Protein AF-I4BSF8-F1 (afdb_monomer_lite)

Secondary structure (DSSP, 8-state):
-----------------PPPPPPP-----PPPPPPPPPHHHHHHHHHHHHHHHHHHHHHHHHHHS-----------PPPPPPPPPHHHHHHHHHHHHHHHHHHHHHHHHHHHHHHHHHHHHTT-SHHHHHHHHHHHHHHHHHHHHHHHHS-TTS-HHHHHHHHHHHHHHHHHHHHHHTT-HHHHHHHHHHHHHHHHHHHHHHT--

Radius of gyration: 39.29 Å; chains: 1; bounding box: 98×59×90 Å

Structure (mmCIF, N/CA/C/O backbone):
data_AF-I4BSF8-F1
#
_entry.id   AF-I4BSF8-F1
#
loop_
_atom_site.group_PDB
_atom_site.id
_atom_site.type_symbol
_atom_site.label_atom_id
_atom_site.label_alt_id
_atom_site.label_comp_id
_atom_site.label_asym_id
_atom_site.label_entity_id
_atom_site.label_seq_id
_atom_site.pdbx_PDB_ins_code
_atom_site.Cartn_x
_atom_site.Cartn_y
_atom_site.Cartn_z
_atom_site.occupancy
_atom_site.B_iso_or_equiv
_atom_site.auth_seq_id
_atom_site.auth_comp_id
_atom_site.auth_asym_id
_atom_site.auth_atom_id
_atom_site.pdbx_PDB_model_num
ATOM 1 N N . MET A 1 1 ? 45.552 22.509 -42.625 1.00 38.44 1 MET A N 1
ATOM 2 C CA . MET A 1 1 ? 46.321 23.075 -41.498 1.00 38.44 1 MET A CA 1
ATOM 3 C C . MET A 1 1 ? 46.600 21.924 -40.535 1.00 38.44 1 MET A C 1
ATOM 5 O O . MET A 1 1 ? 45.636 21.403 -40.000 1.00 38.44 1 MET A O 1
ATOM 9 N N . THR A 1 2 ? 47.748 21.230 -40.607 1.00 33.31 2 THR A N 1
ATOM 10 C CA . THR A 1 2 ? 49.006 21.490 -39.844 1.00 33.31 2 THR A CA 1
ATOM 11 C C . THR A 1 2 ? 48.718 21.725 -38.347 1.00 33.31 2 THR A C 1
ATOM 13 O O . THR A 1 2 ? 47.947 22.621 -38.041 1.00 33.31 2 THR A O 1
ATOM 16 N N . THR A 1 3 ? 49.239 20.976 -37.359 1.00 36.16 3 THR A N 1
ATOM 17 C CA . THR A 1 3 ? 50.590 20.384 -37.212 1.00 36.16 3 THR A CA 1
ATOM 18 C C . THR A 1 3 ? 50.608 19.290 -36.116 1.00 36.16 3 THR A C 1
ATOM 20 O O . THR A 1 3 ? 49.803 19.334 -35.191 1.00 36.16 3 THR A O 1
ATOM 23 N N . TYR A 1 4 ? 51.547 18.341 -36.224 1.00 27.17 4 TYR A N 1
ATOM 24 C CA . TYR A 1 4 ? 51.872 17.254 -35.281 1.00 27.17 4 TYR A CA 1
ATOM 25 C C . TYR A 1 4 ? 53.119 17.563 -34.411 1.00 27.17 4 TYR A C 1
ATOM 27 O O . TYR A 1 4 ? 53.939 18.387 -34.806 1.00 27.17 4 TYR A O 1
ATOM 35 N N . ALA A 1 5 ? 53.283 16.747 -33.348 1.00 36.91 5 ALA A N 1
ATOM 36 C CA . ALA A 1 5 ? 54.490 16.377 -32.565 1.00 36.91 5 ALA A CA 1
ATOM 37 C C . ALA A 1 5 ? 54.995 17.369 -31.488 1.00 36.91 5 ALA A C 1
ATOM 39 O O . ALA A 1 5 ? 55.024 18.574 -31.698 1.00 36.91 5 ALA A O 1
ATOM 40 N N . THR A 1 6 ? 55.406 16.934 -30.282 1.00 35.31 6 THR A N 1
ATOM 41 C CA . THR A 1 6 ? 56.717 16.291 -29.978 1.00 35.31 6 THR A CA 1
ATOM 42 C C . THR A 1 6 ? 56.667 15.689 -28.543 1.00 35.31 6 THR A C 1
ATOM 44 O O . THR A 1 6 ? 56.303 16.396 -27.612 1.00 35.31 6 THR A O 1
ATOM 47 N N . THR A 1 7 ? 56.717 14.360 -28.362 1.00 33.00 7 THR A N 1
ATOM 48 C CA . THR A 1 7 ? 57.862 13.489 -27.962 1.00 33.00 7 THR A CA 1
ATOM 49 C C . THR A 1 7 ? 58.165 13.398 -26.457 1.00 33.00 7 THR A C 1
ATOM 51 O O . THR A 1 7 ? 58.591 14.360 -25.831 1.00 33.00 7 THR A O 1
ATOM 54 N N . THR A 1 8 ? 58.093 12.178 -25.916 1.00 34.12 8 THR A N 1
ATOM 55 C CA . THR A 1 8 ? 58.946 11.711 -24.811 1.00 34.12 8 THR A CA 1
ATOM 56 C C . THR A 1 8 ? 59.618 10.412 -25.250 1.00 34.12 8 THR A C 1
ATOM 58 O O . THR A 1 8 ? 58.966 9.497 -25.747 1.00 34.12 8 THR A O 1
ATOM 61 N N . ALA A 1 9 ? 60.940 10.356 -25.113 1.00 34.34 9 ALA A N 1
ATOM 62 C CA . ALA A 1 9 ? 61.747 9.167 -25.330 1.00 34.34 9 ALA A CA 1
ATOM 63 C C . ALA A 1 9 ? 62.630 8.969 -24.099 1.00 34.34 9 ALA A C 1
ATOM 65 O O . ALA A 1 9 ? 63.345 9.891 -23.715 1.00 34.34 9 ALA A O 1
ATOM 66 N N . GLN A 1 10 ? 62.622 7.766 -23.522 1.00 33.47 10 GLN A N 1
ATOM 67 C CA . GLN A 1 10 ? 63.764 7.269 -22.760 1.00 33.47 10 GLN A CA 1
ATOM 68 C C . GLN A 1 10 ? 63.823 5.736 -22.844 1.00 33.47 10 GLN A C 1
ATOM 70 O O . GLN A 1 10 ? 62.844 5.044 -22.572 1.00 33.47 10 GLN A O 1
ATOM 75 N N . GLN A 1 11 ? 64.967 5.229 -23.308 1.00 33.84 11 GLN A N 1
ATOM 76 C CA . GLN A 1 11 ? 65.268 3.823 -23.598 1.00 33.84 11 GLN A CA 1
ATOM 77 C C . GLN A 1 11 ? 65.953 3.102 -22.414 1.00 33.84 11 GLN A C 1
ATOM 79 O O . GLN A 1 11 ? 66.929 3.625 -21.885 1.00 33.84 11 GLN A O 1
ATOM 84 N N . GLY A 1 12 ? 65.506 1.861 -22.142 1.00 35.91 12 GLY A N 1
ATOM 85 C CA . GLY A 1 12 ? 66.278 0.637 -21.789 1.00 35.91 12 GLY A CA 1
ATOM 86 C C . GLY A 1 12 ? 66.849 0.455 -20.364 1.00 35.91 12 GLY A C 1
ATOM 87 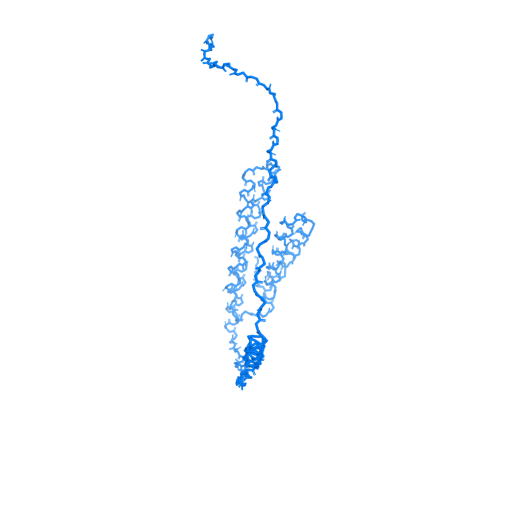O O . GLY A 1 12 ? 66.953 1.439 -19.638 1.00 35.91 12 GLY A O 1
ATOM 88 N N . PRO A 1 13 ? 67.299 -0.770 -19.963 1.00 45.41 13 PRO A N 1
ATOM 89 C CA . PRO A 1 13 ? 67.474 -2.006 -20.757 1.00 45.41 13 PRO A CA 1
ATOM 90 C C . PRO A 1 13 ? 66.904 -3.292 -20.028 1.00 45.41 13 PRO A C 1
ATOM 92 O O . PRO A 1 13 ? 65.895 -3.133 -19.346 1.00 45.41 13 PRO A O 1
ATOM 95 N N . PRO A 1 14 ? 67.368 -4.566 -20.199 1.00 47.00 14 PRO A N 1
ATOM 96 C CA . PRO A 1 14 ? 66.497 -5.724 -20.480 1.00 47.00 14 PRO A CA 1
ATOM 97 C C . PRO A 1 14 ? 66.418 -6.823 -19.379 1.00 47.00 14 PRO A C 1
ATOM 99 O O . PRO A 1 14 ? 67.060 -6.759 -18.336 1.00 47.00 14 PRO A O 1
ATOM 102 N N . LEU A 1 15 ? 65.605 -7.851 -19.669 1.00 45.50 15 LEU A N 1
ATOM 103 C CA . LEU A 1 15 ? 65.267 -9.075 -18.912 1.00 45.50 15 LEU A CA 1
ATOM 104 C C . LEU A 1 15 ? 66.438 -10.033 -18.560 1.00 45.50 15 LEU A C 1
ATOM 106 O O . LEU A 1 15 ? 67.293 -10.280 -19.406 1.00 45.50 15 LEU A O 1
ATOM 110 N N . GLY A 1 16 ? 66.327 -10.739 -17.415 1.00 37.94 16 GLY A N 1
ATOM 111 C CA . GLY A 1 16 ? 66.673 -12.177 -17.306 1.00 37.94 16 GLY A CA 1
ATOM 112 C C . GLY A 1 16 ? 67.549 -12.653 -16.124 1.00 37.94 16 GLY A C 1
ATOM 113 O O . GLY A 1 16 ? 68.752 -12.425 -16.125 1.00 37.94 16 GLY A O 1
ATOM 114 N N . GLY A 1 17 ? 66.973 -13.435 -15.189 1.00 40.53 17 GLY A N 1
ATOM 115 C CA . GLY A 1 17 ? 67.704 -14.341 -14.273 1.00 40.53 17 GLY A CA 1
ATOM 116 C C . GLY A 1 17 ? 66.955 -14.704 -12.965 1.00 40.53 17 GLY A C 1
ATOM 117 O O . GLY A 1 17 ? 66.464 -13.792 -12.303 1.00 40.53 17 GLY A O 1
ATOM 118 N N . PRO A 1 18 ? 66.833 -15.993 -12.565 1.00 52.03 18 PRO A N 1
ATOM 119 C CA . PRO A 1 18 ? 66.182 -16.398 -11.308 1.00 52.03 18 PRO A CA 1
ATOM 120 C C . PRO A 1 18 ? 67.085 -16.195 -10.066 1.00 52.03 18 PRO A C 1
ATOM 122 O O . PRO A 1 18 ? 68.311 -16.221 -10.192 1.00 52.03 18 PRO A O 1
ATOM 125 N N . PRO A 1 19 ? 66.508 -16.015 -8.858 1.00 55.12 19 PRO A N 1
ATOM 126 C CA . PRO A 1 19 ? 67.262 -15.686 -7.645 1.00 55.12 19 PRO A CA 1
ATOM 127 C C . PRO A 1 19 ? 68.027 -16.886 -7.053 1.00 55.12 19 PRO A C 1
ATOM 129 O O . PRO A 1 19 ? 67.542 -18.017 -7.051 1.00 55.12 19 PRO A O 1
ATOM 132 N N . ALA A 1 20 ? 69.217 -16.623 -6.505 1.00 52.59 20 ALA A N 1
ATOM 133 C CA . ALA A 1 20 ? 70.063 -17.605 -5.822 1.00 52.59 20 ALA A CA 1
ATOM 134 C C . ALA A 1 20 ? 69.526 -17.985 -4.416 1.00 52.59 20 ALA A C 1
ATOM 136 O O . ALA A 1 20 ? 68.997 -17.117 -3.718 1.00 52.59 20 ALA A O 1
ATOM 137 N N . PRO A 1 21 ? 69.686 -19.245 -3.954 1.00 55.25 21 PRO A N 1
ATOM 138 C CA . PRO A 1 21 ? 69.307 -19.667 -2.602 1.00 55.25 21 PRO A CA 1
ATOM 139 C C . PRO A 1 21 ? 70.379 -19.333 -1.537 1.00 55.25 21 PRO A C 1
ATOM 141 O O . PRO A 1 21 ? 71.570 -19.298 -1.854 1.00 55.25 21 PRO A O 1
ATOM 144 N N . PRO A 1 22 ? 69.994 -19.137 -0.257 1.00 52.03 22 PRO A N 1
ATOM 145 C CA . PRO A 1 22 ? 70.930 -18.839 0.831 1.00 52.03 22 PRO A CA 1
ATOM 146 C C . PRO A 1 22 ? 71.683 -20.087 1.357 1.00 52.03 22 PRO A C 1
ATOM 148 O O . PRO A 1 22 ? 71.143 -21.198 1.321 1.00 52.03 22 PRO A O 1
ATOM 151 N N . PRO A 1 23 ? 72.910 -19.929 1.898 1.00 47.78 23 PRO A N 1
ATOM 152 C CA . PRO A 1 23 ? 73.730 -21.039 2.388 1.00 47.78 23 PRO A CA 1
ATOM 153 C C . PRO A 1 23 ? 73.288 -21.570 3.766 1.00 47.78 23 PRO A C 1
ATOM 155 O O . PRO A 1 23 ? 73.000 -20.809 4.689 1.00 47.78 23 PRO A O 1
ATOM 158 N N . ARG A 1 24 ? 73.304 -22.904 3.927 1.00 49.88 24 ARG A N 1
ATOM 159 C CA . ARG A 1 24 ? 73.199 -23.607 5.220 1.00 49.88 24 ARG A CA 1
ATOM 160 C C . ARG A 1 24 ? 74.571 -23.661 5.894 1.00 49.88 24 ARG A C 1
ATOM 162 O O . ARG A 1 24 ? 75.497 -24.223 5.316 1.00 49.88 24 ARG A O 1
ATOM 169 N N . ILE A 1 25 ? 74.676 -23.192 7.137 1.00 43.88 25 ILE A N 1
ATOM 170 C CA . ILE A 1 25 ? 75.818 -23.497 8.010 1.00 43.88 25 ILE A CA 1
ATOM 171 C C . ILE A 1 25 ? 75.310 -24.291 9.213 1.00 43.88 25 ILE A C 1
ATOM 173 O O . ILE A 1 25 ? 74.585 -23.781 10.063 1.00 43.88 25 ILE A O 1
ATOM 177 N N . ALA A 1 26 ? 75.691 -25.567 9.239 1.00 47.69 26 ALA A N 1
ATOM 178 C CA . ALA A 1 26 ? 75.623 -26.447 10.392 1.00 47.69 26 ALA A CA 1
ATOM 179 C C . ALA A 1 26 ? 76.937 -26.321 11.177 1.00 47.69 26 ALA A C 1
ATOM 181 O O . ALA A 1 26 ? 78.015 -26.459 10.602 1.00 47.69 26 ALA A O 1
ATOM 182 N N . GLY A 1 27 ? 76.851 -26.079 12.483 1.00 40.72 27 GLY A N 1
ATOM 183 C CA . GLY A 1 27 ? 78.008 -26.055 13.376 1.00 40.72 27 GLY A CA 1
ATOM 184 C C . GLY A 1 27 ? 77.569 -25.984 14.834 1.00 40.72 27 GLY A C 1
ATOM 185 O O . GLY A 1 27 ? 77.266 -24.908 15.335 1.00 40.72 27 GLY A O 1
ATOM 186 N N . GLY A 1 28 ? 77.509 -27.132 15.509 1.00 42.47 28 GLY A N 1
ATOM 187 C CA . GLY A 1 28 ? 77.330 -27.224 16.960 1.00 42.47 28 GLY A CA 1
ATOM 188 C C . GLY A 1 28 ? 78.636 -27.642 17.654 1.00 42.47 28 GLY A C 1
ATOM 189 O O . GLY A 1 28 ? 79.362 -28.461 17.090 1.00 42.47 28 GLY A O 1
ATOM 190 N N . PRO A 1 29 ? 78.934 -27.140 18.868 1.00 46.03 29 PRO A N 1
ATOM 191 C CA . PRO A 1 29 ? 79.942 -27.712 19.763 1.00 46.03 29 PRO A CA 1
ATOM 192 C C . PRO A 1 29 ? 79.330 -28.376 21.028 1.00 46.03 29 PRO A C 1
ATOM 194 O O . PRO A 1 29 ? 78.148 -28.187 21.322 1.00 46.03 29 PRO A O 1
ATOM 197 N N . PRO A 1 30 ? 80.108 -29.206 21.759 1.00 50.00 30 PRO A N 1
ATOM 198 C CA . PRO A 1 30 ? 79.604 -30.354 22.520 1.00 50.00 30 PRO A CA 1
ATOM 199 C C . PRO A 1 30 ? 79.138 -30.077 23.962 1.00 50.00 30 PRO A C 1
ATOM 201 O O . PRO A 1 30 ? 79.453 -29.077 24.601 1.00 50.00 30 PRO A O 1
ATOM 204 N N . THR A 1 31 ? 78.397 -31.061 24.474 1.00 48.78 31 THR A N 1
ATOM 205 C CA . THR A 1 31 ? 77.683 -31.143 25.755 1.00 48.78 31 THR A CA 1
ATOM 206 C C . THR A 1 31 ? 78.552 -30.986 27.010 1.00 48.78 31 THR A C 1
ATOM 208 O O . THR A 1 31 ? 79.432 -31.808 27.274 1.00 48.78 31 THR A O 1
ATOM 211 N N . ARG A 1 32 ? 78.196 -30.027 27.877 1.00 43.72 32 ARG A N 1
ATOM 212 C CA . ARG A 1 32 ? 78.591 -29.993 29.297 1.00 43.72 32 ARG A CA 1
ATOM 213 C C . ARG A 1 32 ? 77.548 -30.769 30.115 1.00 43.72 32 ARG A C 1
ATOM 215 O O . ARG A 1 32 ? 76.385 -30.382 30.149 1.00 43.72 32 ARG A O 1
ATOM 222 N N . ARG A 1 33 ? 77.948 -31.869 30.766 1.00 45.31 33 ARG A N 1
ATOM 223 C CA . ARG A 1 33 ? 77.102 -32.603 31.728 1.00 45.31 33 ARG A CA 1
ATOM 224 C C . ARG A 1 33 ? 76.771 -31.697 32.920 1.00 45.31 33 ARG A C 1
ATOM 226 O O . ARG A 1 33 ? 77.681 -31.239 33.606 1.00 45.31 33 ARG A O 1
ATOM 233 N N . THR A 1 34 ? 75.487 -31.466 33.178 1.00 49.84 34 THR A N 1
ATOM 234 C CA . THR A 1 34 ? 74.996 -30.812 34.398 1.00 49.84 34 THR A CA 1
ATOM 235 C C . THR A 1 34 ? 74.953 -31.809 35.572 1.00 49.84 34 THR A C 1
ATOM 237 O O . THR A 1 34 ? 74.709 -33.000 35.355 1.00 49.84 34 THR A O 1
ATOM 240 N N . PRO A 1 35 ? 75.211 -31.373 36.822 1.00 53.88 35 PRO A N 1
ATOM 241 C CA . PRO A 1 35 ? 75.133 -32.238 38.002 1.00 53.88 35 PRO A CA 1
ATOM 242 C C . PRO A 1 35 ? 73.705 -32.748 38.246 1.00 53.88 35 PRO A C 1
ATOM 244 O O . PRO A 1 35 ? 72.736 -32.011 38.067 1.00 53.88 35 PRO A O 1
ATOM 247 N N . ARG A 1 36 ? 73.572 -34.003 38.694 1.00 56.19 36 ARG A N 1
ATOM 248 C CA . ARG A 1 36 ? 72.279 -34.625 39.034 1.00 56.19 36 ARG A CA 1
ATOM 249 C C . ARG A 1 36 ? 71.586 -33.868 40.186 1.00 56.19 36 ARG A C 1
ATOM 251 O O . ARG A 1 36 ? 72.226 -33.665 41.220 1.00 56.19 36 ARG A O 1
ATOM 258 N N . PRO A 1 37 ? 70.290 -33.519 40.073 1.00 52.06 37 PRO A N 1
ATOM 259 C CA . PRO A 1 37 ? 69.528 -32.958 41.187 1.00 52.06 37 PRO A CA 1
ATOM 260 C C . PRO A 1 37 ? 69.348 -33.999 42.301 1.00 52.06 37 PRO A C 1
ATOM 262 O O . PRO A 1 37 ? 69.065 -35.166 42.030 1.00 52.06 37 PRO A O 1
ATOM 265 N N . ARG A 1 38 ? 69.507 -33.584 43.564 1.00 59.38 38 ARG A N 1
ATOM 266 C CA . ARG A 1 38 ? 69.248 -34.433 44.740 1.00 59.38 38 ARG A CA 1
ATOM 267 C C . ARG A 1 38 ? 67.733 -34.650 44.936 1.00 59.38 38 ARG A C 1
ATOM 269 O O . ARG A 1 38 ? 66.958 -33.726 44.688 1.00 59.38 38 ARG A O 1
ATOM 276 N N . PRO A 1 39 ? 67.306 -35.820 45.451 1.00 55.41 39 PRO A N 1
ATOM 277 C CA . PRO A 1 39 ? 65.897 -36.236 45.521 1.00 55.41 39 PRO A CA 1
ATOM 278 C C . PRO A 1 39 ? 64.981 -35.311 46.344 1.00 55.41 39 PRO A C 1
ATOM 280 O O . PRO A 1 39 ? 63.780 -35.270 46.097 1.00 55.41 39 PRO A O 1
ATOM 283 N N . ALA A 1 40 ? 65.529 -34.509 47.262 1.00 54.38 40 ALA A N 1
ATOM 284 C CA . ALA A 1 40 ? 64.754 -33.560 48.065 1.00 54.38 40 ALA A CA 1
ATOM 285 C C . ALA A 1 40 ? 64.089 -32.439 47.235 1.00 54.38 40 ALA A C 1
ATOM 287 O O . ALA A 1 40 ? 62.994 -31.996 47.572 1.00 54.38 40 ALA A O 1
ATOM 288 N N . GLY A 1 41 ? 64.705 -32.010 46.125 1.00 51.94 41 GLY A N 1
ATOM 289 C CA . GLY A 1 41 ? 64.140 -30.958 45.266 1.00 51.94 41 GLY A CA 1
ATOM 290 C C . GLY A 1 41 ? 62.928 -31.419 44.450 1.00 51.94 41 GLY A C 1
ATOM 291 O O . GLY A 1 41 ? 62.051 -30.621 44.137 1.00 51.94 41 GLY A O 1
ATOM 292 N N . ILE A 1 42 ? 62.849 -32.718 44.148 1.00 57.06 42 ILE A N 1
ATOM 293 C CA . ILE A 1 42 ? 61.752 -33.306 43.367 1.00 57.06 42 ILE A CA 1
ATOM 294 C C . ILE A 1 42 ? 60.489 -33.426 44.230 1.00 57.06 42 ILE A C 1
ATOM 296 O O . ILE A 1 42 ? 59.390 -33.141 43.761 1.00 57.06 42 ILE A O 1
ATOM 300 N N . ILE A 1 43 ? 60.645 -33.777 45.511 1.00 56.38 43 ILE A N 1
ATOM 301 C CA . ILE A 1 43 ? 59.519 -33.933 46.444 1.00 56.38 43 ILE A CA 1
ATOM 302 C C . ILE A 1 43 ? 58.868 -32.575 46.748 1.00 56.38 43 ILE A C 1
ATOM 304 O O . ILE A 1 43 ? 57.645 -32.471 46.723 1.00 56.38 43 ILE A O 1
ATOM 308 N N . ALA A 1 44 ? 59.666 -31.523 46.956 1.00 56.62 44 ALA A N 1
ATOM 309 C CA . ALA A 1 44 ? 59.151 -30.174 47.204 1.00 56.62 44 ALA A CA 1
ATOM 310 C C . ALA A 1 44 ? 58.416 -29.574 45.988 1.00 56.62 44 ALA A C 1
ATOM 312 O O . ALA A 1 44 ? 57.414 -28.881 46.143 1.00 56.62 44 ALA A O 1
ATOM 313 N N . ALA A 1 45 ? 58.882 -29.863 44.769 1.00 56.22 45 ALA A N 1
ATOM 314 C CA . ALA A 1 45 ? 58.202 -29.429 43.550 1.00 56.22 45 ALA A CA 1
ATOM 315 C C . ALA A 1 45 ? 56.871 -30.173 43.336 1.00 56.22 45 ALA A C 1
ATOM 317 O O . ALA A 1 45 ? 55.884 -29.563 42.929 1.00 56.22 45 ALA A O 1
ATOM 318 N N . ALA A 1 46 ? 56.818 -31.472 43.652 1.00 56.47 46 ALA A N 1
ATOM 319 C CA . ALA A 1 46 ? 55.607 -32.277 43.516 1.00 56.47 46 ALA A CA 1
ATOM 320 C C . ALA A 1 46 ? 54.499 -31.837 44.488 1.00 56.47 46 ALA A C 1
ATOM 322 O O . ALA A 1 46 ? 53.343 -31.715 44.085 1.00 56.47 46 ALA A O 1
ATOM 323 N N . THR A 1 47 ? 54.837 -31.537 45.746 1.00 55.50 47 THR A N 1
ATOM 324 C CA . THR A 1 47 ? 53.854 -31.048 46.726 1.00 55.50 47 THR A CA 1
ATOM 325 C C . THR A 1 47 ? 53.324 -29.664 46.364 1.00 55.50 47 THR A C 1
ATOM 327 O O . THR A 1 47 ? 52.115 -29.443 46.431 1.00 55.50 47 THR A O 1
ATOM 330 N N . ALA A 1 48 ? 54.187 -28.757 45.896 1.00 58.47 48 ALA A N 1
ATOM 331 C CA . ALA A 1 48 ? 53.763 -27.448 45.401 1.00 58.47 48 ALA A CA 1
ATOM 332 C C . ALA A 1 48 ? 52.800 -27.564 44.204 1.00 58.47 48 ALA A C 1
ATOM 334 O O . ALA A 1 48 ? 51.813 -26.832 44.135 1.00 58.47 48 ALA A O 1
ATOM 335 N N . PHE A 1 49 ? 53.036 -28.519 43.297 1.00 57.81 49 PHE A N 1
ATOM 336 C CA . PHE A 1 49 ? 52.168 -28.748 42.141 1.00 57.81 49 PHE A CA 1
ATOM 337 C C . PHE A 1 49 ? 50.787 -29.290 42.537 1.00 57.81 49 PHE A C 1
ATOM 339 O O . PHE A 1 49 ? 49.779 -28.847 41.994 1.00 57.81 49 PHE A O 1
ATOM 346 N N . VAL A 1 50 ? 50.716 -30.196 43.519 1.00 62.09 50 VAL A N 1
ATOM 347 C CA . VAL A 1 50 ? 49.439 -30.733 44.028 1.00 62.09 50 VAL A CA 1
ATOM 348 C C . VAL A 1 50 ? 48.621 -29.650 44.736 1.00 62.09 50 VAL A C 1
ATOM 350 O O . VAL A 1 50 ? 47.413 -29.564 44.525 1.00 62.09 50 VAL A O 1
ATOM 353 N N . ILE A 1 51 ? 49.264 -28.784 45.525 1.00 59.19 51 ILE A N 1
ATOM 354 C CA . ILE A 1 51 ? 48.578 -27.670 46.198 1.00 59.19 51 ILE A CA 1
ATOM 355 C C . ILE A 1 51 ? 48.057 -26.658 45.168 1.00 59.19 51 ILE A C 1
ATOM 357 O O . ILE A 1 51 ? 46.902 -26.240 45.250 1.00 59.19 51 ILE A O 1
ATOM 361 N N . ALA A 1 52 ? 48.868 -26.307 44.164 1.00 56.78 52 ALA A N 1
ATOM 362 C CA . ALA A 1 52 ? 48.450 -25.407 43.092 1.00 56.78 52 ALA A CA 1
ATOM 363 C C . ALA A 1 52 ? 47.295 -25.992 42.258 1.00 56.78 52 ALA A C 1
ATOM 365 O O . ALA A 1 52 ? 46.332 -25.285 41.970 1.00 56.78 52 ALA A O 1
ATOM 366 N N . ALA A 1 53 ? 47.344 -27.286 41.927 1.00 57.31 53 ALA A N 1
ATOM 367 C CA . ALA A 1 53 ? 46.268 -27.972 41.211 1.00 57.31 53 ALA A CA 1
ATOM 368 C C . ALA A 1 53 ? 44.975 -28.080 42.042 1.00 57.31 53 ALA A C 1
ATOM 370 O O . ALA A 1 53 ? 43.880 -27.950 41.504 1.00 57.31 53 ALA A O 1
ATOM 371 N N . GLY A 1 54 ? 45.074 -28.270 43.361 1.00 53.28 54 GLY A N 1
ATOM 372 C CA . GLY A 1 54 ? 43.906 -28.254 44.246 1.00 53.28 54 GLY A CA 1
ATOM 373 C C . GLY A 1 54 ? 43.239 -26.876 44.316 1.00 53.28 54 GLY A C 1
ATOM 374 O O . GLY A 1 54 ? 42.012 -26.772 44.254 1.00 53.28 54 GLY A O 1
ATOM 375 N N . ALA A 1 55 ? 44.039 -25.807 44.384 1.00 58.91 55 ALA A N 1
ATOM 376 C CA . ALA A 1 55 ? 43.534 -24.438 44.452 1.00 58.91 55 ALA A CA 1
ATOM 377 C C . ALA A 1 55 ? 42.805 -24.005 43.166 1.00 58.91 55 ALA A C 1
ATOM 379 O O . ALA A 1 55 ? 41.777 -23.327 43.253 1.00 58.91 55 ALA A O 1
ATOM 380 N N . THR A 1 56 ? 43.281 -24.423 41.986 1.00 57.38 56 THR A N 1
ATOM 381 C CA . THR A 1 56 ? 42.628 -24.117 40.699 1.00 57.38 56 THR A CA 1
ATOM 382 C C . THR A 1 56 ? 41.303 -24.856 40.524 1.00 57.38 56 THR A C 1
ATOM 384 O O . THR A 1 56 ? 40.347 -24.277 40.013 1.00 57.38 56 THR A O 1
ATOM 387 N N . VAL A 1 57 ? 41.193 -26.100 41.003 1.00 57.88 57 VAL A N 1
ATOM 388 C CA . VAL A 1 57 ? 39.932 -26.861 40.958 1.00 57.88 57 VAL A CA 1
ATOM 389 C C . VAL A 1 57 ? 38.882 -26.250 41.890 1.00 57.88 57 VAL A C 1
ATOM 391 O O . VAL A 1 57 ? 37.724 -26.110 41.499 1.00 57.88 57 VAL A O 1
ATOM 394 N N . ALA A 1 58 ? 39.273 -25.817 43.092 1.00 57.28 58 ALA A N 1
ATOM 395 C CA . ALA A 1 58 ? 38.348 -25.183 44.034 1.00 57.28 58 ALA A CA 1
ATOM 396 C C . ALA A 1 58 ? 37.821 -23.826 43.527 1.00 57.28 58 ALA A C 1
ATOM 398 O O . ALA A 1 58 ? 36.630 -23.538 43.651 1.00 57.28 58 ALA A O 1
ATOM 399 N N . THR A 1 59 ? 38.677 -23.009 42.903 1.00 58.28 59 THR A N 1
ATOM 400 C CA . THR A 1 59 ? 38.248 -21.732 42.299 1.00 58.28 59 THR A CA 1
ATOM 401 C C . THR A 1 59 ? 37.407 -21.934 41.040 1.00 58.28 59 THR A C 1
ATOM 403 O O . THR A 1 59 ? 36.427 -21.216 40.852 1.00 58.28 59 THR A O 1
ATOM 406 N N . ALA A 1 60 ? 37.707 -22.944 40.216 1.00 55.84 60 ALA A N 1
ATOM 407 C CA . ALA A 1 60 ? 36.865 -23.303 39.075 1.00 55.84 60 ALA A CA 1
ATOM 408 C C . ALA A 1 60 ? 35.467 -23.775 39.516 1.00 55.84 60 ALA A C 1
ATOM 410 O O . ALA A 1 60 ? 34.470 -23.358 38.933 1.00 55.84 60 ALA A O 1
ATOM 411 N N . ALA A 1 61 ? 35.365 -24.572 40.584 1.00 58.62 61 ALA A N 1
ATOM 412 C CA . ALA A 1 61 ? 34.075 -25.005 41.129 1.00 58.62 61 ALA A CA 1
ATOM 413 C C . ALA A 1 61 ? 33.240 -23.833 41.683 1.00 58.62 61 ALA A C 1
ATOM 415 O O . ALA A 1 61 ? 32.016 -23.814 41.533 1.00 58.62 61 ALA A O 1
ATOM 416 N N . ALA A 1 62 ? 33.893 -22.824 42.268 1.00 59.28 62 ALA A N 1
ATOM 417 C CA . ALA A 1 62 ? 33.226 -21.616 42.750 1.00 59.28 62 ALA A CA 1
ATOM 418 C C . ALA A 1 62 ? 32.721 -20.708 41.611 1.00 59.28 62 ALA A C 1
ATOM 420 O O . ALA A 1 62 ? 31.675 -20.085 41.758 1.00 59.28 62 ALA A O 1
ATOM 421 N N . LEU A 1 63 ? 33.415 -20.664 40.466 1.00 57.25 63 LEU A N 1
ATOM 422 C CA . LEU A 1 63 ? 32.988 -19.914 39.274 1.00 57.25 63 LEU A CA 1
ATOM 423 C C . LEU A 1 63 ? 31.868 -20.613 38.489 1.00 57.25 63 LEU A C 1
ATOM 425 O O . LEU A 1 63 ? 31.065 -19.947 37.842 1.00 57.25 63 LEU A O 1
ATOM 429 N N . VAL A 1 64 ? 31.820 -21.948 38.530 1.00 57.66 64 VAL A N 1
ATOM 430 C CA . VAL A 1 64 ? 30.801 -22.753 37.830 1.00 57.66 64 VAL A CA 1
ATOM 431 C C . VAL A 1 64 ? 29.531 -22.919 38.664 1.00 57.66 64 VAL A C 1
ATOM 433 O O . VAL A 1 64 ? 28.493 -23.283 38.118 1.00 57.66 64 VAL A O 1
ATOM 436 N N . SER A 1 65 ? 29.583 -22.626 39.967 1.00 57.66 65 SER A N 1
ATOM 437 C CA . SER A 1 65 ? 28.400 -22.625 40.828 1.00 57.66 65 SER A CA 1
ATOM 438 C C . SER A 1 65 ? 27.449 -21.515 40.366 1.00 57.66 65 SER A C 1
ATOM 440 O O . SER A 1 65 ? 27.747 -20.336 40.573 1.00 57.66 65 SER A O 1
ATOM 442 N N . PRO A 1 66 ? 26.309 -21.845 39.732 1.00 58.44 66 PRO A N 1
ATOM 443 C CA . PRO A 1 66 ? 25.355 -20.835 39.325 1.00 58.44 66 PRO A CA 1
ATOM 444 C C . PRO A 1 66 ? 24.771 -20.245 40.605 1.00 58.44 66 PRO A C 1
ATOM 446 O O . PRO A 1 66 ? 24.107 -20.941 41.372 1.00 58.44 66 PRO A O 1
ATOM 449 N N . VAL A 1 67 ? 25.014 -18.959 40.851 1.00 65.38 67 VAL A N 1
ATOM 450 C CA . VAL A 1 67 ? 24.186 -18.209 41.792 1.00 65.38 67 VAL A CA 1
ATOM 451 C C . VAL A 1 67 ? 22.803 -18.202 41.168 1.00 65.38 67 VAL A C 1
ATOM 453 O O . VAL A 1 67 ? 22.586 -17.498 40.184 1.00 65.38 67 VAL A O 1
ATOM 456 N N . THR A 1 68 ? 21.890 -19.031 41.674 1.00 66.62 68 THR A N 1
ATOM 457 C CA . THR A 1 68 ? 20.491 -18.991 41.256 1.00 66.62 68 THR A CA 1
ATOM 458 C C . THR A 1 68 ? 20.016 -17.562 41.503 1.00 66.62 68 THR A C 1
ATOM 460 O O . THR A 1 68 ? 19.964 -17.151 42.667 1.00 66.62 68 THR A O 1
ATOM 463 N N . PRO A 1 69 ? 19.746 -16.760 40.456 1.00 70.06 69 PRO A N 1
ATOM 464 C CA . PRO A 1 69 ? 19.275 -15.406 40.672 1.00 70.06 69 PRO A CA 1
ATOM 465 C C . PRO A 1 69 ? 17.981 -15.505 41.473 1.00 70.06 69 PRO A C 1
ATOM 467 O O . PRO A 1 69 ? 17.161 -16.393 41.219 1.00 70.06 69 PRO A O 1
ATOM 470 N N . ALA A 1 70 ? 17.818 -14.630 42.467 1.00 72.06 70 ALA A N 1
ATOM 471 C CA . ALA A 1 70 ? 16.569 -14.537 43.206 1.00 72.06 70 ALA A CA 1
ATOM 472 C C . ALA A 1 70 ? 15.428 -14.435 42.185 1.00 72.06 70 ALA A C 1
ATOM 474 O O . ALA A 1 70 ? 15.382 -13.497 41.388 1.00 72.06 70 ALA A O 1
ATOM 475 N N . GLN A 1 71 ? 14.553 -15.443 42.152 1.00 72.06 71 GLN A N 1
ATOM 476 C CA . GLN A 1 71 ? 13.433 -15.449 41.224 1.00 72.06 71 GLN A CA 1
ATOM 477 C C . GLN A 1 71 ? 12.448 -14.384 41.692 1.00 72.06 71 GLN A C 1
ATOM 479 O O . GLN A 1 71 ? 11.696 -14.571 42.647 1.00 72.06 71 GLN A O 1
ATOM 484 N N . HIS A 1 72 ? 12.494 -13.221 41.053 1.00 71.50 72 HIS A N 1
ATOM 485 C CA . HIS A 1 72 ? 11.443 -12.231 41.178 1.00 71.50 72 HIS A CA 1
ATOM 486 C C . HIS A 1 72 ? 10.312 -12.629 40.242 1.00 71.50 72 HIS A C 1
ATOM 488 O O . HIS A 1 72 ? 10.396 -12.464 39.026 1.00 71.50 72 HIS A O 1
ATOM 494 N N . THR A 1 73 ? 9.247 -13.172 40.825 1.00 75.00 73 THR A N 1
ATOM 495 C CA . THR A 1 73 ? 7.987 -13.385 40.121 1.00 75.00 73 THR A CA 1
ATOM 496 C C . THR A 1 73 ? 7.366 -12.019 39.854 1.00 75.00 73 THR A C 1
ATOM 498 O O . THR A 1 73 ? 6.676 -11.455 40.703 1.00 75.00 73 THR A O 1
ATOM 501 N N . VAL A 1 74 ? 7.643 -11.449 38.682 1.00 77.94 74 VAL A N 1
ATOM 502 C CA . VAL A 1 74 ? 6.931 -10.261 38.210 1.00 77.94 74 VAL A CA 1
ATOM 503 C C . VAL A 1 74 ? 5.549 -10.725 37.777 1.00 77.94 74 VAL A C 1
ATOM 505 O O . VAL A 1 74 ? 5.398 -11.386 36.751 1.00 77.94 74 VAL A O 1
ATOM 508 N N . ASN A 1 75 ? 4.536 -10.407 38.578 1.00 77.31 75 ASN 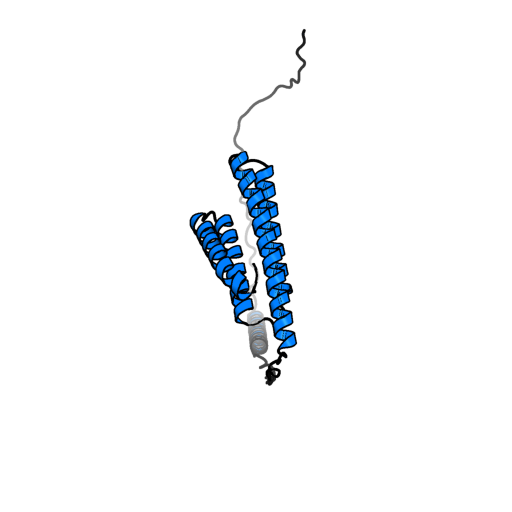A N 1
ATOM 509 C CA . ASN A 1 75 ? 3.156 -10.623 38.175 1.00 77.31 75 ASN A CA 1
ATOM 510 C C . ASN A 1 75 ? 2.805 -9.567 37.119 1.00 77.31 75 ASN A C 1
ATOM 512 O O . ASN A 1 75 ? 2.428 -8.443 37.450 1.00 77.31 75 ASN A O 1
ATOM 516 N N . VAL A 1 76 ? 3.013 -9.901 35.843 1.00 78.38 76 VAL A N 1
ATOM 517 C CA . VAL A 1 76 ? 2.616 -9.044 34.723 1.00 78.38 76 VAL A CA 1
ATOM 518 C C . VAL A 1 76 ? 1.101 -9.136 34.603 1.00 78.38 76 VAL A C 1
ATOM 520 O O . VAL A 1 76 ? 0.567 -10.003 33.917 1.00 78.38 76 VAL A O 1
ATOM 523 N N . VAL A 1 77 ? 0.401 -8.252 35.311 1.00 83.69 77 VAL A N 1
ATOM 524 C CA . VAL A 1 77 ? -1.033 -8.051 35.108 1.00 83.69 77 VAL A CA 1
ATOM 525 C C . VAL A 1 77 ? -1.194 -7.302 33.784 1.00 83.69 77 VAL A C 1
ATOM 527 O O . VAL A 1 77 ? -0.670 -6.190 33.664 1.00 83.69 77 VAL A O 1
ATOM 530 N N . PRO A 1 78 ? -1.881 -7.875 32.779 1.00 79.31 78 PRO A N 1
ATOM 531 C CA . PRO A 1 78 ? -2.156 -7.154 31.548 1.00 79.31 78 PRO A CA 1
ATOM 532 C C . PRO A 1 78 ? -2.938 -5.877 31.876 1.00 79.31 78 PRO A C 1
ATOM 534 O O . PRO A 1 78 ? -3.882 -5.941 32.672 1.00 79.31 78 PRO A O 1
ATOM 537 N N . PRO A 1 79 ? -2.580 -4.720 31.293 1.00 80.00 79 PRO A N 1
ATOM 538 C CA . PRO A 1 79 ? -3.398 -3.528 31.443 1.00 80.00 79 PRO A CA 1
ATOM 539 C C . PRO A 1 79 ? -4.819 -3.824 30.952 1.00 80.00 79 PRO A C 1
ATOM 541 O O . PRO A 1 79 ? -5.020 -4.622 30.031 1.00 80.00 79 PRO A O 1
ATOM 544 N N . ALA A 1 80 ? -5.810 -3.186 31.580 1.00 79.69 80 ALA A N 1
ATOM 545 C CA . ALA A 1 80 ? -7.191 -3.307 31.134 1.00 79.69 80 ALA A CA 1
ATOM 546 C C . ALA A 1 80 ? -7.284 -2.953 29.635 1.00 79.69 80 ALA A C 1
ATOM 548 O O . ALA A 1 80 ? -6.618 -2.005 29.203 1.00 79.69 80 ALA A O 1
ATOM 549 N N . PRO A 1 81 ? -8.089 -3.682 28.838 1.00 79.12 81 PRO A N 1
ATOM 550 C CA . PRO A 1 81 ? -8.253 -3.369 27.427 1.00 79.12 81 PRO A CA 1
ATOM 551 C C . PRO A 1 81 ? -8.695 -1.917 27.259 1.00 79.12 81 PRO A C 1
ATOM 553 O O . PRO A 1 81 ? -9.693 -1.500 27.856 1.00 79.12 81 PRO A O 1
ATOM 556 N N . VAL A 1 82 ? -7.965 -1.154 26.445 1.00 84.56 82 VAL A N 1
ATOM 557 C CA . VAL A 1 82 ? -8.380 0.202 26.084 1.00 84.56 82 VAL A CA 1
ATOM 558 C C . VAL A 1 82 ? -9.677 0.087 25.291 1.00 84.56 82 VAL A C 1
ATOM 560 O O . VAL A 1 82 ? -9.737 -0.615 24.281 1.00 84.56 82 VAL A O 1
ATOM 563 N N . ARG A 1 83 ? -10.733 0.739 25.778 1.00 88.88 83 ARG A N 1
ATOM 564 C CA . ARG A 1 83 ? -12.010 0.848 25.073 1.00 88.88 83 ARG A CA 1
ATOM 565 C C . ARG A 1 83 ? -12.093 2.233 24.457 1.00 88.88 83 ARG A C 1
ATOM 567 O O . ARG A 1 83 ? -12.006 3.217 25.182 1.00 88.88 83 ARG A O 1
ATOM 574 N N . TYR A 1 84 ? -12.260 2.267 23.144 1.00 93.00 84 TYR A N 1
ATOM 575 C CA . TYR A 1 84 ? -12.486 3.489 22.382 1.00 93.00 84 TYR A CA 1
ATOM 576 C C . TYR A 1 84 ? -13.987 3.708 22.211 1.00 93.00 84 TYR A C 1
ATOM 578 O O . TYR A 1 84 ? -14.735 2.741 22.047 1.00 93.00 84 TYR A O 1
ATOM 586 N N . GLY A 1 85 ? -14.426 4.962 22.268 1.00 95.56 85 GLY A N 1
ATOM 587 C CA . GLY A 1 85 ? -15.794 5.338 21.926 1.00 95.56 85 GLY A CA 1
ATOM 588 C C . GLY A 1 85 ? -16.034 5.311 20.415 1.00 95.56 85 GLY A C 1
ATOM 589 O O . GLY A 1 85 ? -15.096 5.401 19.623 1.00 95.56 85 GLY A O 1
ATOM 590 N N . ASP A 1 86 ? -17.302 5.248 20.006 1.00 96.19 86 ASP A N 1
ATOM 591 C CA . ASP A 1 86 ? -17.686 5.193 18.586 1.00 96.19 86 ASP A CA 1
ATOM 592 C C . ASP A 1 86 ? -17.133 6.381 17.780 1.00 96.19 86 ASP A C 1
ATOM 594 O O . ASP A 1 86 ? -16.678 6.223 16.650 1.00 96.19 86 ASP A O 1
ATOM 598 N N . THR A 1 87 ? -17.101 7.574 18.381 1.00 96.19 87 THR A N 1
ATOM 599 C CA . THR A 1 87 ? -16.543 8.784 17.760 1.00 96.19 87 THR A CA 1
ATOM 600 C C . THR A 1 87 ? -15.037 8.684 17.520 1.00 96.19 87 THR A C 1
ATOM 602 O O . THR A 1 87 ? -14.556 9.118 16.475 1.00 96.19 87 THR A O 1
ATOM 605 N N . GLU A 1 88 ? -14.289 8.098 18.457 1.00 96.81 88 GLU A N 1
ATOM 606 C CA . GLU A 1 88 ? -12.845 7.882 18.320 1.00 96.81 88 GLU A CA 1
ATOM 607 C C . GLU A 1 88 ? -12.546 6.837 17.243 1.00 96.81 88 GLU A C 1
ATOM 609 O O . GLU A 1 88 ? -11.616 7.008 16.454 1.00 96.81 88 GLU A O 1
ATOM 614 N N . ILE A 1 89 ? -13.358 5.778 17.181 1.00 97.94 89 ILE A N 1
ATOM 615 C CA . ILE A 1 89 ? -13.240 4.718 16.176 1.00 97.94 89 ILE A CA 1
ATOM 616 C C . ILE A 1 89 ? -13.504 5.273 14.772 1.00 97.94 89 ILE A C 1
ATOM 618 O O . ILE A 1 89 ? -12.712 5.028 13.859 1.00 97.94 89 ILE A O 1
ATOM 622 N N . GLU A 1 90 ? -14.574 6.049 14.585 1.00 97.12 90 GLU A N 1
ATOM 623 C CA . GLU A 1 90 ? -14.894 6.644 13.283 1.00 97.12 90 GLU A CA 1
ATOM 624 C C . GLU A 1 90 ? -13.849 7.681 12.849 1.00 97.12 90 GLU A C 1
ATOM 626 O O . GLU A 1 90 ? -13.417 7.671 11.694 1.00 97.12 90 GLU A O 1
ATOM 631 N N . ALA A 1 91 ? -13.360 8.520 13.767 1.00 97.56 91 ALA A N 1
ATOM 632 C CA . ALA A 1 91 ? -12.276 9.457 13.469 1.00 97.56 91 ALA A CA 1
ATOM 633 C C . ALA A 1 91 ? -10.979 8.725 13.075 1.00 97.56 91 ALA A C 1
ATOM 635 O O . ALA A 1 91 ? -10.322 9.094 12.098 1.00 97.56 91 ALA A O 1
ATOM 636 N N . ALA A 1 92 ? -10.627 7.651 13.789 1.00 98.06 92 ALA A N 1
ATOM 637 C CA . ALA A 1 92 ? -9.462 6.833 13.468 1.00 98.06 92 ALA A CA 1
ATOM 638 C C . ALA A 1 92 ? -9.606 6.126 12.115 1.00 98.06 92 ALA A C 1
ATOM 640 O O . ALA A 1 92 ? -8.655 6.103 11.336 1.00 98.06 92 ALA A O 1
ATOM 641 N N . LYS A 1 93 ? -10.800 5.607 11.798 1.00 98.12 93 LYS A N 1
ATOM 642 C CA . LYS A 1 93 ? -11.112 5.029 10.486 1.00 98.12 93 LYS A CA 1
ATOM 643 C C . LYS A 1 93 ? -10.895 6.044 9.366 1.00 98.12 93 LYS A C 1
ATOM 645 O O . LYS A 1 93 ? -10.186 5.741 8.411 1.00 98.12 93 LYS A O 1
ATOM 650 N N . GLN A 1 94 ? -11.487 7.234 9.482 1.00 97.94 94 GLN A N 1
ATOM 651 C CA . GLN A 1 94 ? -11.366 8.284 8.468 1.00 97.94 94 GLN A CA 1
ATOM 652 C C . GLN A 1 94 ? -9.909 8.708 8.270 1.00 97.94 94 GLN A C 1
ATOM 654 O O . GLN A 1 94 ? -9.445 8.784 7.134 1.00 97.94 94 GLN A O 1
ATOM 659 N N . SER A 1 95 ? -9.174 8.914 9.367 1.00 98.12 95 SER A N 1
ATOM 660 C CA . SER A 1 95 ? -7.755 9.270 9.322 1.00 98.12 95 SER A CA 1
ATOM 661 C C . SER A 1 95 ? -6.909 8.190 8.638 1.00 98.12 95 SER A C 1
ATOM 663 O O . SER A 1 95 ? -6.157 8.493 7.710 1.00 98.12 95 SER A O 1
ATOM 665 N N . ALA A 1 96 ? -7.074 6.919 9.024 1.00 98.38 96 ALA A N 1
ATOM 666 C CA . ALA A 1 96 ? -6.332 5.804 8.435 1.00 98.38 96 ALA A CA 1
ATOM 667 C C . ALA A 1 96 ? -6.621 5.653 6.933 1.00 98.38 96 ALA A C 1
ATOM 669 O O . ALA A 1 96 ? -5.698 5.497 6.138 1.00 98.38 96 ALA A O 1
ATOM 670 N N . CYS A 1 97 ? -7.891 5.757 6.541 1.00 98.44 97 CYS A N 1
ATOM 671 C CA . CYS A 1 97 ? -8.318 5.670 5.149 1.00 98.44 97 CYS A CA 1
ATOM 672 C C . CYS A 1 97 ? -7.786 6.817 4.282 1.00 98.44 97 CYS A C 1
ATOM 674 O O . CYS A 1 97 ? -7.294 6.571 3.184 1.00 98.44 97 CYS A O 1
ATOM 676 N N . LEU A 1 98 ? -7.848 8.058 4.774 1.00 98.12 98 LEU A N 1
ATOM 677 C CA . LEU A 1 98 ?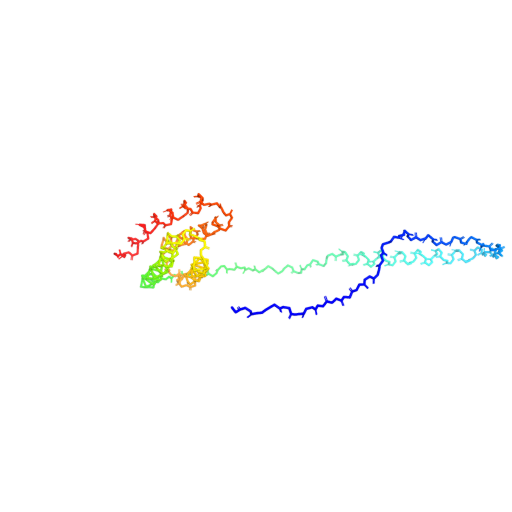 -7.305 9.219 4.066 1.00 98.12 98 LEU A CA 1
ATOM 678 C C . LEU A 1 98 ? -5.785 9.112 3.904 1.00 98.12 98 LEU A C 1
ATOM 680 O O . LEU A 1 98 ? -5.253 9.355 2.825 1.00 98.12 98 LEU A O 1
ATOM 684 N N . THR A 1 99 ? -5.095 8.724 4.977 1.00 98.31 99 THR A N 1
ATOM 685 C CA . THR A 1 99 ? -3.641 8.525 4.972 1.00 98.31 99 THR A CA 1
ATOM 686 C C . THR A 1 99 ? -3.254 7.455 3.954 1.00 98.31 99 THR A C 1
ATOM 688 O O . THR A 1 99 ? -2.362 7.679 3.139 1.00 98.31 99 THR A O 1
ATOM 691 N N . TRP A 1 100 ? -3.960 6.321 3.949 1.00 98.56 100 TRP A N 1
ATOM 692 C CA . TRP A 1 100 ? -3.747 5.262 2.968 1.00 98.56 100 TRP A CA 1
ATOM 693 C C . TRP A 1 100 ? -3.976 5.732 1.529 1.00 98.56 100 TRP A C 1
ATOM 695 O O . TRP A 1 100 ? -3.118 5.473 0.690 1.00 98.56 100 TRP A O 1
ATOM 705 N N . ASP A 1 101 ? -5.061 6.457 1.238 1.00 98.31 101 ASP A N 1
ATOM 706 C CA . ASP A 1 101 ? -5.348 6.945 -0.122 1.00 98.31 101 ASP A CA 1
ATOM 707 C C . ASP A 1 101 ? -4.240 7.879 -0.635 1.00 98.31 101 ASP A C 1
ATOM 709 O O . ASP A 1 101 ? -3.750 7.721 -1.756 1.00 98.31 101 ASP A O 1
ATOM 713 N N . ILE A 1 102 ? -3.772 8.803 0.211 1.00 97.81 102 ILE A N 1
ATOM 714 C CA . ILE A 1 102 ? -2.665 9.710 -0.122 1.00 97.81 102 ILE A CA 1
ATOM 715 C C . ILE A 1 102 ? -1.381 8.921 -0.413 1.00 97.81 102 ILE A C 1
ATOM 717 O O . ILE A 1 102 ? -0.729 9.160 -1.435 1.00 97.81 102 ILE A O 1
ATOM 721 N N . SER A 1 103 ? -1.022 7.966 0.447 1.00 98.38 103 SER A N 1
ATOM 722 C CA . SER A 1 103 ? 0.182 7.149 0.267 1.00 98.38 103 SER A CA 1
ATOM 723 C C . SER A 1 103 ? 0.094 6.250 -0.968 1.00 98.38 103 SER A C 1
ATOM 725 O O . SER A 1 103 ? 1.044 6.184 -1.752 1.00 98.38 103 SER A O 1
ATOM 727 N N . ALA A 1 104 ? -1.054 5.610 -1.201 1.00 97.94 104 ALA A N 1
ATOM 728 C CA . ALA A 1 104 ? -1.293 4.765 -2.367 1.00 97.94 104 ALA A CA 1
ATOM 729 C C . ALA A 1 104 ? -1.170 5.563 -3.674 1.00 97.94 104 ALA A C 1
ATOM 731 O O . ALA A 1 104 ? -0.478 5.134 -4.601 1.00 97.94 104 ALA A O 1
ATOM 732 N N . ARG A 1 105 ? -1.759 6.764 -3.738 1.00 97.75 105 ARG A N 1
ATOM 733 C CA . ARG A 1 105 ? -1.646 7.661 -4.901 1.00 97.75 105 ARG A CA 1
ATOM 734 C C . ARG A 1 105 ? -0.225 8.166 -5.113 1.00 97.75 105 ARG A C 1
ATOM 736 O O . ARG A 1 105 ? 0.231 8.228 -6.254 1.00 97.75 105 ARG A O 1
ATOM 743 N N . THR A 1 106 ? 0.482 8.502 -4.038 1.00 98.44 106 THR A N 1
ATOM 744 C CA . THR A 1 106 ? 1.881 8.943 -4.107 1.00 98.44 106 THR A CA 1
ATOM 745 C C . THR A 1 106 ? 2.773 7.842 -4.681 1.00 98.44 106 THR A C 1
ATOM 747 O O . THR A 1 106 ? 3.528 8.096 -5.622 1.00 98.44 106 THR A O 1
ATOM 750 N N . ILE A 1 107 ? 2.623 6.605 -4.194 1.00 97.94 107 ILE A N 1
ATOM 751 C CA . ILE A 1 107 ? 3.334 5.427 -4.713 1.00 97.94 107 ILE A CA 1
ATOM 752 C C . ILE A 1 107 ? 2.982 5.172 -6.185 1.00 97.94 107 ILE A C 1
ATOM 754 O O . ILE A 1 107 ? 3.879 5.033 -7.020 1.00 97.94 107 ILE A O 1
ATOM 758 N N . ALA A 1 108 ? 1.695 5.179 -6.536 1.00 96.75 108 ALA A N 1
ATOM 759 C CA . ALA A 1 108 ? 1.256 4.977 -7.915 1.00 96.75 108 ALA A CA 1
ATOM 760 C C . ALA A 1 108 ? 1.816 6.052 -8.866 1.00 96.75 108 ALA A C 1
ATOM 762 O O . ALA A 1 108 ? 2.223 5.748 -9.989 1.00 96.75 108 ALA A O 1
ATOM 763 N N . SER A 1 109 ? 1.888 7.306 -8.412 1.00 98.06 109 SER A N 1
ATOM 764 C CA . SER A 1 109 ? 2.423 8.425 -9.190 1.00 98.06 109 SER A CA 1
ATOM 765 C C . SER A 1 109 ? 3.906 8.243 -9.523 1.00 98.06 109 SER A C 1
ATOM 767 O O . SER A 1 109 ? 4.297 8.387 -10.683 1.00 98.06 109 SER A O 1
ATOM 769 N N . VAL A 1 110 ? 4.748 7.887 -8.545 1.00 97.12 110 VAL A N 1
ATOM 770 C CA . VAL A 1 110 ? 6.179 7.645 -8.814 1.00 97.12 110 VAL A CA 1
ATOM 771 C C . VAL A 1 110 ? 6.400 6.393 -9.665 1.00 97.12 110 VAL A C 1
ATOM 773 O O . VAL A 1 110 ? 7.262 6.406 -10.547 1.00 97.12 110 VAL A O 1
ATOM 776 N N . GLY A 1 111 ? 5.575 5.355 -9.485 1.00 94.31 111 GLY A N 1
ATOM 777 C CA . GLY A 1 111 ? 5.597 4.161 -10.329 1.00 94.31 111 GLY A CA 1
ATOM 778 C C . GLY A 1 111 ? 5.255 4.470 -11.789 1.00 94.31 111 GLY A C 1
ATOM 779 O O . GLY A 1 111 ? 5.960 4.028 -12.699 1.00 94.31 111 GLY A O 1
ATOM 780 N N . LYS A 1 112 ? 4.241 5.313 -12.028 1.00 95.44 112 LYS A N 1
ATOM 781 C CA . LYS A 1 112 ? 3.878 5.799 -13.369 1.00 95.44 112 LYS A CA 1
ATOM 782 C C . LYS A 1 112 ? 5.018 6.573 -14.029 1.00 95.44 112 LYS A C 1
ATOM 784 O O . LYS A 1 112 ? 5.309 6.341 -15.204 1.00 95.44 112 LYS A O 1
ATOM 789 N N . THR A 1 113 ? 5.677 7.466 -13.293 1.00 94.94 113 THR A N 1
ATOM 790 C CA . THR A 1 113 ? 6.835 8.219 -13.801 1.00 94.94 113 THR A CA 1
ATOM 791 C C . THR A 1 113 ? 7.963 7.279 -14.219 1.00 94.94 113 THR A C 1
ATOM 793 O O . THR A 1 113 ? 8.463 7.388 -15.340 1.00 94.94 113 THR A O 1
ATOM 796 N N . ARG A 1 114 ? 8.322 6.302 -13.372 1.00 93.62 114 ARG A N 1
ATOM 797 C CA . ARG A 1 114 ? 9.338 5.296 -13.716 1.00 93.62 114 ARG A CA 1
ATOM 798 C C . ARG A 1 114 ? 8.939 4.491 -14.952 1.00 93.62 114 ARG A C 1
ATOM 800 O O . ARG A 1 114 ? 9.777 4.288 -15.826 1.00 93.62 114 ARG A O 1
ATOM 807 N N . ALA A 1 115 ? 7.697 4.013 -15.020 1.00 91.62 115 ALA A N 1
ATOM 808 C CA . ALA A 1 115 ? 7.210 3.232 -16.156 1.00 91.62 115 ALA A CA 1
ATOM 809 C C . ALA A 1 115 ? 7.323 4.021 -17.470 1.00 91.62 115 ALA A C 1
ATOM 811 O O . ALA A 1 115 ? 7.912 3.530 -18.429 1.00 91.62 115 ALA A O 1
ATOM 812 N N . THR A 1 116 ? 6.878 5.280 -17.462 1.00 94.31 116 THR A N 1
ATOM 813 C CA . THR A 1 116 ? 6.930 6.180 -18.627 1.00 94.31 116 THR A CA 1
ATOM 814 C C . THR A 1 116 ? 8.368 6.404 -19.111 1.00 94.31 116 THR A C 1
ATOM 816 O O . THR A 1 116 ? 8.648 6.360 -20.308 1.00 94.31 116 THR A O 1
ATOM 819 N N . LEU A 1 117 ? 9.316 6.618 -18.192 1.00 92.88 117 LEU A N 1
ATOM 820 C CA . LEU A 1 117 ? 10.734 6.758 -18.543 1.00 92.88 117 LEU A CA 1
ATOM 821 C C . LEU A 1 117 ? 11.327 5.452 -19.082 1.00 92.88 117 LEU A C 1
ATOM 823 O O . LEU A 1 117 ? 12.092 5.477 -20.048 1.00 92.88 117 LEU A O 1
ATOM 827 N N . GLY A 1 118 ? 10.947 4.315 -18.496 1.00 90.19 118 GLY A N 1
ATOM 828 C CA . GLY A 1 118 ? 11.370 2.996 -18.955 1.00 90.19 118 GLY A CA 1
ATOM 829 C C . GLY A 1 118 ? 10.940 2.712 -20.395 1.00 90.19 118 GLY A C 1
ATOM 830 O O . GLY A 1 118 ? 11.765 2.266 -21.191 1.00 90.19 118 GLY A O 1
ATOM 831 N N . GLU A 1 119 ? 9.693 3.034 -20.743 1.00 90.44 119 GLU A N 1
ATOM 832 C CA . GLU A 1 119 ? 9.159 2.919 -22.107 1.00 90.44 119 GLU A CA 1
ATOM 833 C C . GLU A 1 119 ? 9.919 3.815 -23.095 1.00 90.44 119 GLU A C 1
ATOM 835 O O . GLU A 1 119 ? 10.337 3.352 -24.155 1.00 90.44 119 GLU A O 1
ATOM 840 N N . ASN A 1 120 ? 10.170 5.074 -22.725 1.00 89.62 120 ASN A N 1
ATOM 841 C CA . ASN A 1 120 ? 10.806 6.055 -23.610 1.00 89.62 120 ASN A CA 1
ATOM 842 C C . ASN A 1 120 ? 12.307 5.822 -23.834 1.00 89.62 120 ASN A C 1
ATOM 844 O O . ASN A 1 120 ? 12.856 6.277 -24.836 1.00 89.62 120 ASN A O 1
ATOM 848 N N . THR A 1 121 ? 12.991 5.158 -22.901 1.00 89.12 121 THR A N 1
ATOM 849 C CA . THR A 1 121 ? 14.462 5.041 -22.910 1.00 89.12 121 THR A CA 1
ATOM 850 C C . THR A 1 121 ? 14.971 3.605 -23.032 1.00 89.12 121 THR A C 1
ATOM 852 O O . THR A 1 121 ? 16.179 3.371 -22.978 1.00 89.12 121 THR A O 1
ATOM 855 N N . GLY A 1 122 ? 14.076 2.621 -23.168 1.00 82.12 122 GLY A N 1
ATOM 856 C CA . GLY A 1 122 ? 14.450 1.203 -23.170 1.00 82.12 122 GLY A CA 1
ATOM 857 C C . GLY A 1 122 ? 14.981 0.720 -21.816 1.00 82.12 122 GLY A C 1
ATOM 858 O O . GLY A 1 122 ? 15.774 -0.219 -21.749 1.00 82.12 122 GLY A O 1
ATOM 859 N N . GLY A 1 123 ? 14.591 1.385 -20.728 1.00 80.00 123 GLY A N 1
ATOM 860 C CA . GLY A 1 123 ? 14.862 0.939 -19.363 1.00 80.00 123 GLY A CA 1
ATOM 861 C C . GLY A 1 123 ? 16.292 1.137 -18.847 1.00 80.00 123 GLY A C 1
ATOM 862 O O . GLY A 1 123 ? 16.571 0.675 -17.745 1.00 80.00 123 GLY A O 1
ATOM 863 N N . SER A 1 124 ? 17.185 1.771 -19.617 1.00 83.69 124 SER A N 1
ATOM 864 C CA . SER A 1 124 ? 18.643 1.734 -19.371 1.00 83.69 124 SER A CA 1
ATOM 865 C C . SER A 1 124 ? 19.304 3.112 -19.209 1.00 83.69 124 SER A C 1
ATOM 867 O O . SER A 1 124 ? 20.529 3.199 -19.132 1.00 83.69 124 SER A O 1
ATOM 869 N N . SER A 1 125 ? 18.531 4.201 -19.211 1.00 90.50 125 SER A N 1
ATOM 870 C CA . SER A 1 125 ? 19.071 5.557 -19.044 1.00 90.50 125 SER A CA 1
ATOM 871 C C . SER A 1 125 ? 19.376 5.889 -17.580 1.00 90.50 125 SER A C 1
ATOM 873 O O . SER A 1 125 ? 18.749 5.343 -16.670 1.00 90.50 125 SER A O 1
ATOM 875 N N . ASN A 1 126 ? 20.273 6.858 -17.353 1.00 93.31 126 ASN A N 1
ATOM 876 C CA . ASN A 1 126 ? 20.504 7.428 -16.018 1.00 93.31 126 ASN A CA 1
ATOM 877 C C . ASN A 1 126 ? 19.194 7.929 -15.389 1.00 93.31 126 ASN A C 1
ATOM 879 O O . ASN A 1 126 ? 18.942 7.655 -14.220 1.00 93.31 126 ASN A O 1
ATOM 883 N N . ASP A 1 127 ? 18.330 8.569 -16.180 1.00 91.06 127 ASP A N 1
ATOM 884 C CA . ASP A 1 127 ? 17.022 9.052 -15.726 1.00 91.06 127 ASP A CA 1
ATOM 885 C C . ASP A 1 127 ? 16.106 7.903 -15.272 1.00 91.06 127 ASP A C 1
ATOM 887 O O . ASP A 1 127 ? 15.358 8.042 -14.305 1.00 91.06 127 ASP A O 1
ATOM 891 N N . THR A 1 128 ? 16.169 6.739 -15.931 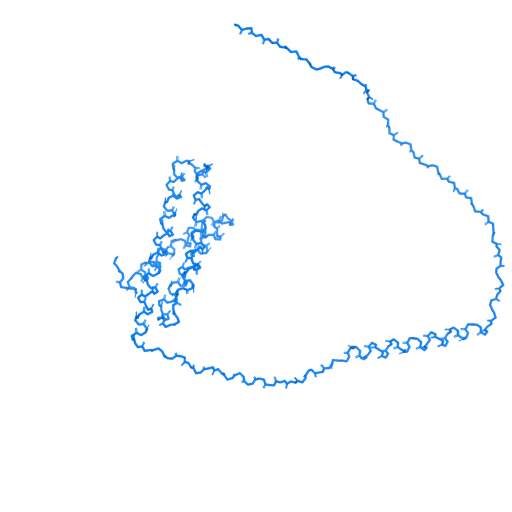1.00 91.12 128 THR A N 1
ATOM 892 C CA . THR A 1 128 ? 15.392 5.558 -15.522 1.00 91.12 128 THR A CA 1
ATOM 893 C C . THR A 1 128 ? 15.914 4.967 -14.218 1.00 91.12 128 THR A C 1
ATOM 895 O O . THR A 1 128 ? 15.121 4.578 -13.354 1.00 91.12 128 THR A O 1
ATOM 898 N N . GLU A 1 129 ? 17.235 4.910 -14.050 1.00 91.19 129 GLU A N 1
ATOM 899 C CA . GLU A 1 129 ? 17.854 4.457 -12.803 1.00 91.19 129 GLU A CA 1
ATOM 900 C C . GLU A 1 129 ? 17.547 5.411 -11.642 1.00 91.19 129 GLU A C 1
ATOM 902 O O . GLU A 1 129 ? 17.186 4.967 -10.547 1.00 91.19 129 GLU A O 1
ATOM 907 N N . GLU A 1 130 ? 17.595 6.722 -11.882 1.00 94.62 130 GLU A N 1
ATOM 908 C CA . GLU A 1 130 ? 17.208 7.727 -10.895 1.00 94.62 130 GLU A CA 1
ATOM 909 C C . GLU A 1 130 ? 15.723 7.614 -10.532 1.00 94.62 130 GLU A C 1
ATOM 911 O O . GLU A 1 130 ? 15.389 7.550 -9.347 1.00 94.62 130 GLU A O 1
ATOM 916 N N . ALA A 1 131 ? 14.829 7.488 -11.516 1.00 94.19 131 ALA A N 1
ATOM 917 C CA . ALA A 1 131 ? 13.400 7.310 -11.269 1.00 94.19 131 ALA A CA 1
ATOM 918 C C . ALA A 1 131 ? 13.104 6.041 -10.457 1.00 94.19 131 ALA A C 1
ATOM 920 O O . ALA A 1 131 ? 12.269 6.062 -9.552 1.00 94.19 131 ALA A O 1
ATOM 921 N N . ARG A 1 132 ? 13.828 4.944 -10.713 1.00 91.62 132 ARG A N 1
ATOM 922 C CA . ARG A 1 132 ? 13.745 3.717 -9.907 1.00 91.62 132 ARG A CA 1
ATOM 923 C C . ARG A 1 132 ? 14.245 3.937 -8.478 1.00 91.62 132 ARG A C 1
ATOM 925 O O . ARG A 1 132 ? 13.677 3.382 -7.537 1.00 91.62 132 ARG A O 1
ATOM 932 N N . ALA A 1 133 ? 15.307 4.715 -8.288 1.00 93.62 133 ALA A N 1
ATOM 933 C CA . ALA A 1 133 ? 15.797 5.058 -6.956 1.00 93.62 133 ALA A CA 1
ATOM 934 C C . ALA A 1 133 ? 14.802 5.945 -6.189 1.00 93.62 133 ALA A C 1
ATOM 936 O O . ALA A 1 133 ? 14.595 5.729 -4.993 1.00 93.62 133 ALA A O 1
ATOM 937 N N . VAL A 1 134 ? 14.165 6.905 -6.865 1.00 96.75 134 VAL A N 1
ATOM 938 C CA . VAL A 1 134 ? 13.103 7.747 -6.297 1.00 96.75 134 VAL A CA 1
ATOM 939 C C . VAL A 1 134 ? 11.900 6.897 -5.900 1.00 96.75 134 VAL A C 1
ATOM 941 O O . VAL A 1 134 ? 11.505 6.950 -4.740 1.00 96.75 134 VAL A O 1
ATOM 944 N N . GLU A 1 135 ? 11.387 6.047 -6.797 1.00 95.44 135 GLU A N 1
ATOM 945 C CA . GLU A 1 135 ? 10.279 5.124 -6.506 1.00 95.44 135 GLU A CA 1
ATOM 946 C C . GLU A 1 135 ? 10.569 4.293 -5.248 1.00 95.44 135 GLU A C 1
ATOM 948 O O . GLU A 1 135 ? 9.768 4.284 -4.315 1.00 95.44 135 GLU A O 1
ATOM 953 N N . LYS A 1 136 ? 11.757 3.679 -5.158 1.00 94.94 136 LYS A N 1
ATOM 954 C CA . LYS A 1 136 ? 12.186 2.911 -3.977 1.00 94.94 136 LYS A CA 1
ATOM 955 C C . LYS A 1 136 ? 12.116 3.719 -2.684 1.00 94.94 136 LYS A C 1
ATOM 957 O O . LYS A 1 136 ? 11.588 3.232 -1.686 1.00 94.94 136 LYS A O 1
ATOM 962 N N . ARG A 1 137 ? 12.670 4.935 -2.682 1.00 97.31 137 ARG A N 1
ATOM 963 C CA . ARG A 1 137 ? 12.696 5.795 -1.489 1.00 97.31 137 ARG A CA 1
ATOM 964 C C . ARG A 1 137 ? 11.292 6.234 -1.094 1.00 97.31 137 ARG A C 1
ATOM 966 O O . ARG A 1 137 ? 10.968 6.179 0.088 1.00 97.31 137 ARG A O 1
ATOM 973 N N . THR A 1 138 ? 10.473 6.623 -2.067 1.00 98.06 138 THR A N 1
ATOM 974 C CA . THR A 1 138 ? 9.086 7.032 -1.839 1.00 98.06 138 THR A CA 1
ATOM 975 C C . THR A 1 138 ? 8.266 5.885 -1.272 1.00 98.06 138 THR A C 1
ATOM 977 O O . THR A 1 138 ? 7.638 6.070 -0.239 1.00 98.06 138 THR A O 1
ATOM 980 N N . VAL A 1 139 ? 8.330 4.685 -1.859 1.00 97.62 139 VAL A N 1
ATOM 981 C CA . VAL A 1 139 ? 7.605 3.518 -1.332 1.00 97.62 139 VAL A CA 1
ATOM 982 C C . VAL A 1 139 ? 7.994 3.254 0.122 1.00 97.62 139 VAL A C 1
ATOM 984 O O . VAL A 1 139 ? 7.123 3.159 0.978 1.00 97.62 139 VAL A O 1
ATOM 987 N N . VAL A 1 140 ? 9.288 3.214 0.449 1.00 97.81 140 VAL A N 1
ATOM 988 C CA . VAL A 1 140 ? 9.732 2.990 1.837 1.00 97.81 140 VAL A CA 1
ATOM 989 C C . VAL A 1 140 ? 9.241 4.091 2.784 1.00 97.81 140 VAL A C 1
ATOM 991 O O . VAL A 1 140 ? 8.791 3.784 3.889 1.00 97.81 140 VAL A O 1
ATOM 994 N N . ALA A 1 141 ? 9.311 5.357 2.367 1.00 98.44 141 ALA A N 1
ATOM 995 C CA . ALA A 1 141 ? 8.865 6.486 3.176 1.00 98.44 141 ALA A CA 1
ATOM 996 C C . ALA A 1 141 ? 7.352 6.446 3.440 1.00 98.44 141 ALA A C 1
ATOM 998 O O . ALA A 1 141 ? 6.937 6.576 4.589 1.00 98.44 141 ALA A O 1
ATOM 999 N N . GLU A 1 142 ? 6.545 6.199 2.409 1.00 98.50 142 GLU A N 1
ATOM 1000 C CA . GLU A 1 142 ? 5.084 6.129 2.508 1.00 98.50 142 GLU A CA 1
ATOM 1001 C C . GLU A 1 142 ? 4.620 4.937 3.355 1.00 98.50 142 GLU A C 1
ATOM 1003 O O . GLU A 1 142 ? 3.756 5.081 4.218 1.00 98.50 142 GLU A O 1
ATOM 1008 N N . LEU A 1 143 ? 5.247 3.766 3.200 1.00 98.25 143 LEU A N 1
ATOM 1009 C CA . LEU A 1 143 ? 4.943 2.606 4.045 1.00 98.25 143 LEU A CA 1
ATOM 1010 C C . LEU A 1 143 ? 5.287 2.868 5.518 1.00 98.25 143 LEU A C 1
ATOM 1012 O O . LEU A 1 143 ? 4.543 2.472 6.417 1.00 98.25 143 LEU A O 1
ATOM 1016 N N . GLN A 1 144 ? 6.401 3.553 5.790 1.00 98.12 144 GLN A N 1
ATOM 1017 C CA . GLN A 1 144 ? 6.757 3.916 7.160 1.00 98.12 144 GLN A CA 1
ATOM 1018 C C . GLN A 1 144 ? 5.835 5.001 7.729 1.00 98.12 144 GLN A C 1
ATOM 1020 O O . GLN A 1 144 ? 5.502 4.960 8.915 1.00 98.12 144 GLN A O 1
ATOM 1025 N N . PHE A 1 145 ? 5.405 5.949 6.899 1.00 97.25 145 PHE A N 1
ATOM 1026 C CA . PHE A 1 145 ? 4.415 6.950 7.272 1.00 97.25 145 PHE A CA 1
ATOM 1027 C C . PHE A 1 145 ? 3.094 6.286 7.674 1.00 97.25 145 PHE A C 1
ATOM 1029 O O . PHE A 1 145 ? 2.611 6.546 8.774 1.00 97.25 145 PHE A O 1
ATOM 1036 N N . LEU A 1 146 ? 2.577 5.347 6.876 1.00 97.19 146 LEU A N 1
ATOM 1037 C CA . LEU A 1 146 ? 1.353 4.606 7.201 1.00 97.19 146 LEU A CA 1
ATOM 1038 C C . LEU A 1 146 ? 1.444 3.877 8.541 1.00 97.19 146 LEU A C 1
ATOM 1040 O O . LEU A 1 146 ? 0.578 4.053 9.397 1.00 97.19 146 LEU A O 1
ATOM 1044 N N . ARG A 1 147 ? 2.530 3.131 8.772 1.00 96.62 147 ARG A N 1
ATOM 1045 C CA . ARG A 1 147 ? 2.766 2.435 10.051 1.00 96.62 147 ARG A CA 1
ATOM 1046 C C . ARG A 1 147 ? 2.706 3.367 11.259 1.00 96.62 147 ARG A C 1
ATOM 1048 O O . ARG A 1 147 ? 2.255 2.955 12.323 1.00 96.62 147 ARG A O 1
ATOM 1055 N N . ASN A 1 148 ? 3.153 4.609 11.094 1.00 97.19 148 ASN A N 1
ATOM 1056 C CA . ASN A 1 148 ? 3.180 5.601 12.162 1.00 97.19 148 ASN A CA 1
ATOM 1057 C C . ASN A 1 148 ? 1.845 6.347 12.338 1.00 97.19 148 ASN A C 1
ATOM 1059 O O . ASN A 1 148 ? 1.611 6.904 13.407 1.00 97.19 148 ASN A O 1
ATOM 1063 N N . GLN A 1 149 ? 0.992 6.390 11.312 1.00 96.25 149 GLN A N 1
ATOM 1064 C CA . GLN A 1 149 ? -0.238 7.194 11.309 1.00 96.25 149 GLN A CA 1
ATOM 1065 C C . GLN A 1 149 ? -1.511 6.391 11.598 1.00 96.25 149 GLN A C 1
ATOM 1067 O O . GLN A 1 149 ? -2.544 6.973 11.935 1.00 96.25 149 GLN A O 1
ATOM 1072 N N . ILE A 1 150 ? -1.473 5.058 11.506 1.00 96.06 150 ILE A N 1
ATOM 1073 C CA . ILE A 1 150 ? -2.635 4.225 11.838 1.00 96.06 150 ILE A CA 1
ATOM 1074 C C . ILE A 1 150 ? -2.869 4.249 13.354 1.00 96.06 150 ILE A C 1
ATOM 1076 O O . ILE A 1 150 ? -2.220 3.545 14.129 1.00 96.06 150 ILE A O 1
ATOM 1080 N N . ALA A 1 151 ? -3.850 5.043 13.786 1.00 96.00 151 ALA A N 1
ATOM 1081 C CA . ALA A 1 151 ? -4.193 5.196 15.195 1.00 96.00 151 ALA A CA 1
ATOM 1082 C C . ALA A 1 151 ? -4.682 3.869 15.809 1.00 96.00 151 ALA A C 1
ATOM 1084 O O . ALA A 1 151 ? -5.396 3.126 15.125 1.00 96.00 151 ALA A O 1
ATOM 1085 N N . PRO A 1 152 ? -4.403 3.577 17.097 1.00 94.81 152 PRO A N 1
ATOM 1086 C CA . PRO A 1 152 ? -4.838 2.353 17.782 1.00 94.81 152 PRO A CA 1
ATOM 1087 C C . PRO A 1 152 ? -6.344 2.057 17.700 1.00 94.81 152 PRO A C 1
ATOM 1089 O O . PRO A 1 152 ? -6.716 0.894 17.543 1.00 94.81 152 PRO A O 1
ATOM 1092 N N . ALA A 1 153 ? -7.187 3.094 17.691 1.00 97.25 153 ALA A N 1
ATOM 1093 C CA . ALA A 1 153 ? -8.644 2.990 17.572 1.00 97.25 153 ALA A CA 1
ATOM 1094 C C . ALA A 1 153 ? -9.154 2.615 16.164 1.00 97.25 153 ALA A C 1
ATOM 1096 O O . ALA A 1 153 ? -10.350 2.395 15.990 1.00 97.25 153 ALA A O 1
ATOM 1097 N N . THR A 1 154 ? -8.276 2.526 15.154 1.00 97.94 154 THR A N 1
ATOM 1098 C CA . THR A 1 154 ? -8.662 2.123 13.790 1.00 97.94 154 THR A CA 1
ATOM 1099 C C . THR A 1 154 ? -9.346 0.751 13.820 1.00 97.94 154 THR A C 1
ATOM 1101 O O . THR A 1 154 ? -8.767 -0.188 14.383 1.00 97.94 154 THR A O 1
ATOM 1104 N N . PRO A 1 155 ? -10.532 0.589 13.195 1.00 97.62 155 PRO A N 1
ATOM 1105 C CA . PRO A 1 155 ? -11.207 -0.700 13.118 1.00 97.62 155 PRO A CA 1
ATOM 1106 C C . PRO A 1 155 ? -10.286 -1.793 12.580 1.00 97.62 155 PRO A C 1
ATOM 1108 O O . PRO A 1 155 ? -9.625 -1.604 11.557 1.00 97.62 155 PRO A O 1
ATOM 1111 N N . ALA A 1 156 ? -10.294 -2.959 13.230 1.00 96.44 156 ALA A N 1
ATOM 1112 C CA . ALA A 1 156 ? -9.385 -4.058 12.906 1.00 96.44 156 ALA A CA 1
ATOM 1113 C C . ALA A 1 156 ? -9.419 -4.425 11.414 1.00 96.44 156 ALA A C 1
ATOM 1115 O O . ALA A 1 156 ? -8.372 -4.548 10.792 1.00 96.44 156 ALA A O 1
ATOM 1116 N N . ARG A 1 157 ? -10.614 -4.486 10.807 1.00 96.81 157 ARG A N 1
ATOM 1117 C CA . ARG A 1 157 ? -10.773 -4.755 9.368 1.00 96.81 157 ARG A CA 1
ATOM 1118 C C . ARG A 1 157 ? -10.013 -3.761 8.482 1.00 96.81 157 ARG A C 1
ATOM 1120 O O . ARG A 1 157 ? -9.403 -4.184 7.513 1.00 96.81 157 ARG A O 1
ATOM 1127 N N . ILE A 1 158 ? -10.056 -2.466 8.793 1.00 98.31 158 ILE A N 1
ATOM 1128 C CA . ILE A 1 158 ? -9.364 -1.436 8.002 1.00 98.31 158 ILE A CA 1
ATOM 1129 C C . ILE A 1 158 ? -7.856 -1.562 8.182 1.00 98.31 158 ILE A C 1
ATOM 1131 O O . ILE A 1 158 ? -7.128 -1.550 7.195 1.00 98.31 158 ILE A O 1
ATOM 1135 N N . ARG A 1 159 ? -7.398 -1.760 9.424 1.00 97.88 159 ARG A N 1
ATOM 1136 C CA . ARG A 1 159 ? -5.979 -1.984 9.710 1.00 97.88 159 ARG A CA 1
ATOM 1137 C C . ARG A 1 159 ? -5.436 -3.195 8.948 1.00 97.88 159 ARG A C 1
ATOM 1139 O O . ARG A 1 159 ? -4.443 -3.045 8.256 1.00 97.88 159 ARG A O 1
ATOM 1146 N N . TYR A 1 160 ? -6.122 -4.339 9.004 1.00 97.94 160 TYR A N 1
ATOM 1147 C CA . TYR A 1 160 ? -5.688 -5.550 8.300 1.00 97.94 160 TYR A CA 1
ATOM 1148 C C . TYR A 1 160 ? -5.576 -5.347 6.791 1.00 97.94 160 TYR A C 1
ATOM 1150 O O . TYR A 1 160 ? -4.579 -5.743 6.205 1.00 97.94 160 TYR A O 1
ATOM 1158 N N . LEU A 1 161 ? -6.556 -4.691 6.162 1.00 98.44 161 LEU A N 1
ATOM 1159 C CA . LEU A 1 161 ? -6.488 -4.440 4.723 1.00 98.44 161 LEU A CA 1
ATOM 1160 C C . LEU A 1 161 ? -5.310 -3.522 4.353 1.00 98.44 161 LEU A C 1
ATOM 1162 O O . LEU A 1 161 ? -4.628 -3.772 3.365 1.00 98.44 161 LEU A O 1
ATOM 1166 N N . ILE A 1 162 ? -5.050 -2.474 5.144 1.00 98.31 162 ILE A N 1
ATOM 1167 C CA . ILE A 1 162 ? -3.905 -1.584 4.908 1.00 98.31 162 ILE A CA 1
ATOM 1168 C C . ILE A 1 162 ? -2.584 -2.333 5.139 1.00 98.31 162 ILE A C 1
ATOM 1170 O O . ILE A 1 162 ? -1.665 -2.193 4.335 1.00 98.31 162 ILE A O 1
ATOM 1174 N N . A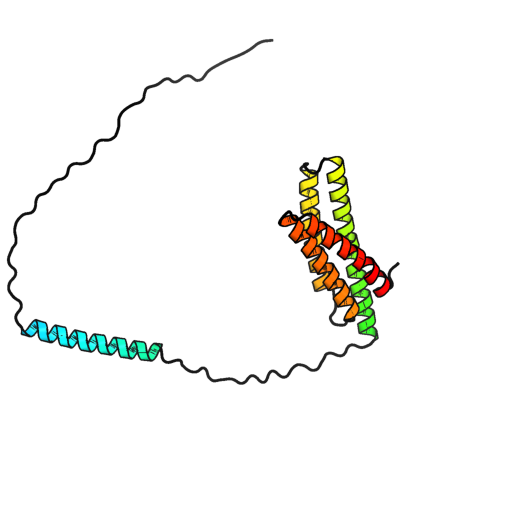SP A 1 163 ? -2.490 -3.155 6.187 1.00 98.31 163 ASP A N 1
ATOM 1175 C CA . ASP A 1 163 ? -1.302 -3.961 6.490 1.00 98.31 163 ASP A CA 1
ATOM 1176 C C . ASP A 1 163 ? -1.002 -4.986 5.384 1.00 98.31 163 ASP A C 1
ATOM 1178 O O . ASP A 1 163 ? 0.144 -5.078 4.937 1.00 98.31 163 ASP A O 1
ATOM 1182 N N . ASP A 1 164 ? -2.019 -5.693 4.882 1.00 98.56 164 ASP A N 1
ATOM 1183 C CA . ASP A 1 164 ? -1.887 -6.631 3.760 1.00 98.56 164 ASP A CA 1
ATOM 1184 C C . ASP A 1 164 ? -1.435 -5.907 2.484 1.00 98.56 164 ASP A C 1
ATOM 1186 O O . ASP A 1 164 ? -0.546 -6.377 1.769 1.00 98.56 164 ASP A O 1
ATOM 1190 N N . TRP A 1 165 ? -1.983 -4.718 2.216 1.00 98.56 165 TRP A N 1
ATOM 1191 C CA . TRP A 1 165 ? -1.558 -3.903 1.080 1.00 98.56 165 TRP A CA 1
ATOM 1192 C C . TRP A 1 165 ? -0.097 -3.468 1.218 1.00 98.56 165 TRP A C 1
ATOM 1194 O O . TRP A 1 165 ? 0.673 -3.599 0.265 1.00 98.56 165 TRP A O 1
ATOM 1204 N N . MET A 1 166 ? 0.318 -3.014 2.406 1.00 98.56 166 MET A N 1
ATOM 1205 C CA . MET A 1 166 ? 1.712 -2.659 2.684 1.00 98.56 166 MET A CA 1
ATOM 1206 C C . MET A 1 166 ? 2.653 -3.856 2.502 1.00 98.56 166 MET A C 1
ATOM 1208 O O . MET A 1 166 ? 3.745 -3.692 1.954 1.00 98.56 166 MET A O 1
ATOM 1212 N N . ALA A 1 167 ? 2.246 -5.053 2.933 1.00 98.50 167 ALA A N 1
ATOM 1213 C CA . ALA A 1 167 ? 3.021 -6.275 2.739 1.00 98.50 167 ALA A CA 1
ATOM 1214 C C . ALA A 1 167 ? 3.224 -6.582 1.247 1.00 98.50 167 ALA A C 1
ATOM 1216 O O . ALA A 1 167 ? 4.351 -6.832 0.827 1.00 98.50 167 ALA A O 1
ATOM 1217 N N . LEU A 1 168 ? 2.181 -6.446 0.425 1.00 98.56 168 LEU A N 1
ATOM 1218 C CA . LEU A 1 168 ? 2.267 -6.657 -1.025 1.00 98.56 168 LEU A CA 1
ATOM 1219 C C . LEU A 1 168 ? 3.186 -5.644 -1.726 1.00 98.56 168 LEU A C 1
ATOM 1221 O O . LEU A 1 168 ? 3.910 -6.014 -2.653 1.00 98.56 168 LEU A O 1
ATOM 1225 N N . GLN A 1 169 ? 3.231 -4.388 -1.261 1.00 98.12 169 GLN A N 1
ATOM 1226 C CA . GLN A 1 169 ? 4.211 -3.413 -1.760 1.00 98.12 169 GLN A CA 1
ATOM 1227 C C . GLN A 1 169 ? 5.647 -3.843 -1.427 1.00 98.12 169 GLN A C 1
ATOM 1229 O O . GLN A 1 169 ? 6.539 -3.764 -2.273 1.00 98.12 169 GLN A O 1
ATOM 1234 N N . ILE A 1 170 ? 5.883 -4.339 -0.209 1.00 97.81 170 ILE A N 1
ATOM 1235 C CA . ILE A 1 170 ? 7.198 -4.844 0.212 1.00 97.81 170 ILE A CA 1
ATOM 1236 C C . ILE A 1 170 ? 7.592 -6.069 -0.613 1.00 97.81 170 ILE A C 1
ATOM 1238 O O . ILE A 1 170 ? 8.715 -6.117 -1.113 1.00 97.81 170 ILE A O 1
ATOM 1242 N N . ASP A 1 171 ? 6.678 -7.019 -0.801 1.00 98.25 171 ASP A N 1
ATOM 1243 C CA . ASP A 1 171 ? 6.911 -8.233 -1.583 1.00 98.25 171 ASP A CA 1
ATOM 1244 C C . ASP A 1 171 ? 7.230 -7.907 -3.043 1.00 98.25 171 ASP A C 1
ATOM 1246 O O . ASP A 1 171 ? 8.163 -8.480 -3.615 1.00 98.25 171 ASP A O 1
ATOM 1250 N N . SER A 1 172 ? 6.517 -6.942 -3.636 1.00 96.81 1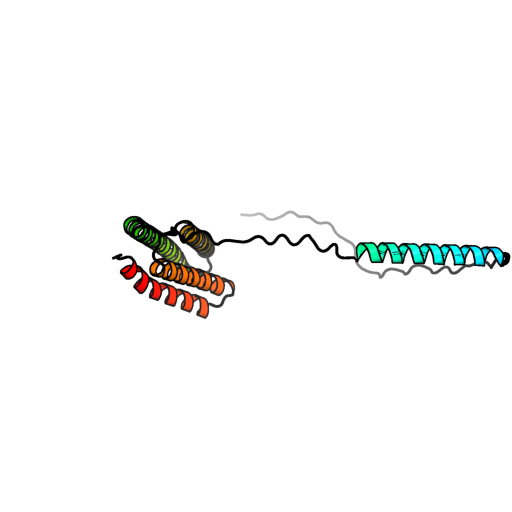72 SER A N 1
ATOM 1251 C CA . SER A 1 172 ? 6.793 -6.468 -4.994 1.00 96.81 172 SER A CA 1
ATOM 1252 C C . SER A 1 172 ? 8.214 -5.912 -5.114 1.00 96.81 172 SER A C 1
ATOM 1254 O O . SER A 1 172 ? 8.976 -6.314 -6.004 1.00 96.81 172 SER A O 1
ATOM 1256 N N . MET A 1 173 ? 8.614 -5.056 -4.170 1.00 94.94 173 MET A N 1
ATOM 1257 C CA . MET A 1 173 ? 9.935 -4.425 -4.146 1.00 94.94 173 MET A CA 1
ATOM 1258 C C . MET A 1 173 ? 11.058 -5.419 -3.853 1.00 94.94 173 MET A C 1
ATOM 1260 O O . MET A 1 173 ? 12.114 -5.369 -4.488 1.00 94.94 173 MET A O 1
ATOM 1264 N N . HIS A 1 174 ? 10.841 -6.337 -2.913 1.00 96.38 174 HIS A N 1
ATOM 1265 C CA . HIS A 1 174 ? 11.792 -7.391 -2.586 1.00 96.38 174 HIS A CA 1
ATOM 1266 C C . HIS A 1 174 ? 12.025 -8.307 -3.790 1.00 96.38 174 HIS A C 1
ATOM 1268 O O . HIS A 1 174 ? 13.171 -8.526 -4.185 1.00 96.38 174 HIS A O 1
ATOM 1274 N N . SER A 1 175 ? 10.944 -8.761 -4.425 1.00 97.38 175 SER A N 1
ATOM 1275 C CA . SER A 1 175 ? 10.993 -9.610 -5.618 1.00 97.38 175 SER A CA 1
ATOM 1276 C C . SER A 1 175 ? 11.745 -8.926 -6.765 1.00 97.38 175 SER A C 1
ATOM 1278 O O . SER A 1 175 ? 12.599 -9.537 -7.408 1.00 97.38 175 SER A O 1
ATOM 1280 N N . ALA A 1 176 ? 11.526 -7.621 -6.963 1.00 91.62 176 ALA A N 1
ATOM 1281 C CA . ALA A 1 176 ? 12.275 -6.823 -7.932 1.00 91.62 176 ALA A CA 1
ATOM 1282 C C . ALA A 1 176 ? 13.784 -6.756 -7.618 1.00 91.62 176 ALA A C 1
ATOM 1284 O O . ALA A 1 176 ? 14.608 -6.808 -8.533 1.00 91.62 176 ALA A O 1
ATOM 1285 N N . VAL A 1 177 ? 14.171 -6.662 -6.340 1.00 92.00 177 VAL A N 1
ATOM 1286 C CA . VAL A 1 177 ? 15.584 -6.663 -5.915 1.00 92.00 177 VAL A CA 1
ATOM 1287 C C . VAL A 1 177 ? 16.255 -8.006 -6.203 1.00 92.00 177 VAL A C 1
ATOM 1289 O O . VAL A 1 177 ? 17.376 -8.023 -6.709 1.00 92.00 177 VAL A O 1
ATOM 1292 N N . VAL A 1 178 ? 15.570 -9.122 -5.943 1.00 96.00 178 VAL A N 1
ATOM 1293 C CA . VAL A 1 178 ? 16.088 -10.471 -6.244 1.00 96.00 178 VAL A CA 1
ATOM 1294 C C . VAL A 1 178 ? 15.895 -10.883 -7.709 1.00 96.00 178 VAL A C 1
ATOM 1296 O O . VAL A 1 178 ? 16.229 -12.004 -8.082 1.00 96.00 178 VAL A O 1
ATOM 1299 N N . ARG A 1 179 ? 15.419 -9.962 -8.561 1.00 94.12 179 ARG A N 1
ATOM 1300 C CA . ARG A 1 179 ? 15.176 -10.150 -10.003 1.00 94.12 179 ARG A CA 1
ATOM 1301 C C . ARG A 1 179 ? 14.124 -11.221 -10.325 1.00 94.12 179 ARG A C 1
ATOM 1303 O O . ARG A 1 179 ? 14.109 -11.740 -11.442 1.00 94.12 179 ARG A O 1
ATOM 1310 N N . ASP A 1 180 ? 13.221 -11.510 -9.390 1.00 97.75 180 ASP A N 1
ATOM 1311 C CA . ASP A 1 180 ? 12.023 -12.315 -9.636 1.00 97.75 180 ASP A CA 1
ATOM 1312 C C . ASP A 1 180 ? 10.880 -11.411 -10.119 1.00 97.75 180 ASP A C 1
ATOM 1314 O O . ASP A 1 180 ? 10.010 -10.967 -9.365 1.00 97.75 180 ASP A O 1
ATOM 1318 N N . TRP A 1 181 ? 10.896 -11.107 -11.417 1.00 94.06 181 TRP A N 1
ATOM 1319 C CA . TRP A 1 181 ? 9.892 -10.233 -12.026 1.00 94.06 181 TRP A CA 1
ATOM 1320 C C . TRP A 1 181 ? 8.485 -10.832 -12.006 1.00 94.06 181 TRP A C 1
ATOM 1322 O O . TRP A 1 181 ? 7.510 -10.089 -11.926 1.00 94.06 181 TRP A O 1
ATOM 1332 N N . LYS A 1 182 ? 8.361 -12.165 -12.038 1.00 98.19 182 LYS A N 1
ATOM 1333 C CA . LYS A 1 182 ? 7.055 -12.829 -11.990 1.00 98.19 182 LYS A CA 1
ATOM 1334 C C . LYS A 1 182 ? 6.414 -12.646 -10.616 1.00 98.19 182 LYS A C 1
ATOM 1336 O O . LYS A 1 182 ? 5.241 -12.286 -10.552 1.00 98.19 182 LYS A O 1
ATOM 1341 N N . ALA A 1 183 ? 7.169 -12.867 -9.539 1.00 98.12 183 ALA A N 1
ATOM 1342 C CA . ALA A 1 183 ? 6.681 -12.636 -8.182 1.00 98.12 183 ALA A CA 1
ATOM 1343 C C . ALA A 1 183 ? 6.392 -11.149 -7.925 1.00 98.12 183 ALA A C 1
ATOM 1345 O O . ALA A 1 183 ? 5.359 -10.824 -7.345 1.00 98.12 183 ALA A O 1
ATOM 1346 N N . SER A 1 184 ? 7.246 -10.250 -8.429 1.00 96.50 184 SER A N 1
ATOM 1347 C CA . SER A 1 184 ? 7.048 -8.799 -8.308 1.00 96.50 184 SER A CA 1
ATOM 1348 C C . SER A 1 184 ? 5.735 -8.338 -8.953 1.00 96.50 184 SER A C 1
ATOM 1350 O O . SER A 1 184 ? 4.930 -7.650 -8.318 1.00 96.50 184 SER A O 1
ATOM 1352 N N . ASN A 1 185 ? 5.466 -8.791 -10.181 1.00 96.50 185 ASN A N 1
ATOM 1353 C CA . ASN A 1 185 ? 4.221 -8.478 -10.879 1.00 96.50 185 ASN A CA 1
ATOM 1354 C C . ASN A 1 185 ? 3.010 -9.088 -10.161 1.00 96.50 185 ASN A C 1
ATOM 1356 O O . ASN A 1 185 ? 2.043 -8.383 -9.909 1.00 96.50 185 ASN A O 1
ATOM 1360 N N . ALA A 1 186 ? 3.091 -10.351 -9.729 1.00 98.31 186 ALA A N 1
ATOM 1361 C CA . ALA A 1 186 ? 1.994 -10.998 -9.010 1.00 98.31 186 ALA A CA 1
ATOM 1362 C C . ALA A 1 186 ? 1.657 -10.311 -7.671 1.00 98.31 186 ALA A C 1
ATOM 1364 O O . ALA A 1 186 ? 0.491 -10.255 -7.287 1.00 98.31 186 ALA A O 1
ATOM 1365 N N . ALA A 1 187 ? 2.657 -9.801 -6.946 1.00 98.25 187 ALA A N 1
ATOM 1366 C CA . ALA A 1 187 ? 2.436 -9.012 -5.734 1.00 98.25 187 ALA A CA 1
ATOM 1367 C C . ALA A 1 187 ? 1.785 -7.657 -6.051 1.00 98.25 187 ALA A C 1
ATOM 1369 O O . ALA A 1 187 ? 0.883 -7.227 -5.337 1.00 98.25 187 ALA A O 1
ATOM 1370 N N . THR A 1 188 ? 2.197 -7.022 -7.151 1.00 96.44 188 THR A N 1
ATOM 1371 C CA . THR A 1 188 ? 1.603 -5.767 -7.635 1.00 96.44 188 THR A CA 1
ATOM 1372 C C . THR A 1 188 ? 0.135 -5.954 -8.021 1.00 96.44 188 THR A C 1
ATOM 1374 O O . THR A 1 188 ? -0.704 -5.178 -7.572 1.00 96.44 188 THR A O 1
ATOM 1377 N N . ASP A 1 189 ? -0.191 -7.008 -8.773 1.00 97.94 189 ASP A N 1
ATOM 1378 C CA . ASP A 1 189 ? -1.565 -7.323 -9.185 1.00 97.94 189 ASP A CA 1
ATOM 1379 C C . ASP A 1 189 ? -2.471 -7.546 -7.970 1.00 97.94 189 ASP A C 1
ATOM 1381 O O . ASP A 1 189 ? -3.496 -6.887 -7.833 1.00 97.94 189 ASP A O 1
ATOM 1385 N N . LYS A 1 190 ? -2.036 -8.372 -7.010 1.00 98.25 190 LYS A N 1
ATOM 1386 C CA . LYS A 1 190 ? -2.763 -8.561 -5.742 1.00 98.25 190 LYS A CA 1
ATOM 1387 C C . LYS A 1 190 ? -2.908 -7.261 -4.952 1.00 98.25 190 LYS A C 1
ATOM 1389 O O . LYS A 1 190 ? -3.920 -7.050 -4.290 1.00 98.25 190 LYS A O 1
ATOM 1394 N N . GLY A 1 191 ? -1.884 -6.407 -4.980 1.00 97.38 191 GLY A N 1
ATOM 1395 C CA . GLY A 1 191 ? -1.922 -5.095 -4.343 1.00 97.38 191 GLY A CA 1
ATOM 1396 C C . GLY A 1 191 ? -3.006 -4.209 -4.952 1.00 97.38 191 GLY A C 1
ATOM 1397 O O . GLY A 1 191 ? -3.721 -3.541 -4.208 1.00 97.38 191 GLY A O 1
ATOM 1398 N N . ASN A 1 192 ? -3.164 -4.250 -6.277 1.00 96.44 192 ASN A N 1
ATOM 1399 C CA . ASN A 1 192 ? -4.222 -3.546 -7.000 1.00 96.44 192 ASN A CA 1
ATOM 1400 C C . ASN A 1 192 ? -5.605 -4.143 -6.706 1.00 96.44 192 ASN A C 1
ATOM 1402 O O . ASN A 1 192 ? -6.518 -3.389 -6.392 1.00 96.44 192 ASN A O 1
ATOM 1406 N N . ASP A 1 193 ? -5.748 -5.471 -6.688 1.00 97.69 193 ASP A N 1
ATOM 1407 C CA . ASP A 1 193 ? -7.009 -6.126 -6.303 1.00 97.69 193 ASP A CA 1
ATOM 1408 C C . ASP A 1 193 ? -7.455 -5.704 -4.891 1.00 97.69 193 ASP A C 1
ATOM 1410 O O . ASP A 1 193 ? -8.642 -5.560 -4.598 1.00 97.69 193 ASP A O 1
ATOM 1414 N N . LEU A 1 194 ? -6.500 -5.474 -3.986 1.00 97.50 194 LEU A N 1
ATOM 1415 C CA . LEU A 1 194 ? -6.793 -5.044 -2.624 1.00 97.50 194 LEU A CA 1
ATOM 1416 C C . LEU A 1 194 ? -7.227 -3.570 -2.543 1.00 97.50 194 LEU A C 1
ATOM 1418 O O . LEU A 1 194 ? -7.996 -3.221 -1.644 1.00 97.50 194 LEU A O 1
ATOM 1422 N N . VAL A 1 195 ? -6.812 -2.716 -3.488 1.00 97.06 195 VAL A N 1
ATOM 1423 C CA . VAL A 1 195 ? -7.331 -1.338 -3.616 1.00 97.06 195 VAL A CA 1
ATOM 1424 C C . VAL A 1 195 ? -8.848 -1.373 -3.811 1.00 97.06 195 VAL A C 1
ATOM 1426 O O . VAL A 1 195 ? -9.558 -0.646 -3.112 1.00 97.06 195 VAL A O 1
ATOM 1429 N N . ASP A 1 196 ? -9.355 -2.285 -4.646 1.00 96.06 196 ASP A N 1
ATOM 1430 C CA . ASP A 1 196 ? -10.794 -2.456 -4.904 1.00 96.06 196 ASP A CA 1
ATOM 1431 C C . ASP A 1 196 ? -11.581 -2.922 -3.668 1.00 96.06 196 ASP A C 1
ATOM 1433 O O . ASP A 1 196 ? -12.804 -2.785 -3.606 1.00 96.06 196 ASP A O 1
ATOM 1437 N N . VAL A 1 197 ? -10.894 -3.432 -2.642 1.00 97.62 197 VAL A N 1
ATOM 1438 C CA . VAL A 1 197 ? -11.488 -3.808 -1.351 1.00 97.62 197 VAL A CA 1
ATOM 1439 C C . VAL A 1 197 ? -11.365 -2.683 -0.321 1.00 97.62 197 VAL A C 1
ATOM 1441 O O . VAL A 1 197 ? -12.300 -2.454 0.456 1.00 97.62 197 VAL A O 1
ATOM 1444 N N . ILE A 1 198 ? -10.235 -1.970 -0.293 1.00 97.81 198 ILE A N 1
ATOM 1445 C CA . ILE A 1 198 ? -9.981 -0.891 0.671 1.00 97.81 198 ILE A CA 1
ATOM 1446 C C . ILE A 1 198 ? -10.837 0.334 0.358 1.00 97.81 198 ILE A C 1
ATOM 1448 O O . ILE A 1 198 ? -11.472 0.863 1.270 1.00 97.81 198 ILE A O 1
ATOM 1452 N N . VAL A 1 199 ? -10.920 0.753 -0.908 1.00 97.56 199 VAL A N 1
ATOM 1453 C CA . VAL A 1 199 ? -11.716 1.918 -1.342 1.00 97.56 199 VAL A CA 1
ATOM 1454 C C . VAL A 1 199 ? -13.156 1.862 -0.808 1.00 97.56 199 VAL A C 1
ATOM 1456 O O . VAL A 1 199 ? -13.545 2.778 -0.072 1.00 97.56 199 VAL A O 1
ATOM 1459 N N . PRO A 1 200 ? -13.947 0.795 -1.053 1.00 97.25 200 PRO A N 1
ATOM 1460 C CA . PRO A 1 200 ? -15.304 0.717 -0.520 1.00 97.25 200 PRO A CA 1
ATOM 1461 C C . PRO A 1 200 ? -15.335 0.556 1.005 1.00 97.25 200 PRO A C 1
ATOM 1463 O O . PRO A 1 200 ? -16.229 1.097 1.654 1.00 97.25 200 PRO A O 1
ATOM 1466 N N . ALA A 1 201 ? -14.361 -0.131 1.616 1.00 97.00 201 ALA A N 1
ATOM 1467 C CA . ALA A 1 201 ? -14.270 -0.242 3.076 1.00 97.00 201 ALA A CA 1
ATOM 1468 C C . ALA A 1 201 ? -14.054 1.122 3.760 1.00 97.00 201 ALA A C 1
ATOM 1470 O O . ALA A 1 201 ? -14.555 1.363 4.865 1.00 97.00 201 ALA A O 1
ATOM 1471 N N . CYS A 1 202 ? -13.334 2.005 3.075 1.00 96.69 202 CYS A N 1
ATOM 1472 C CA . CYS A 1 202 ? -13.044 3.369 3.479 1.00 96.69 202 CYS A CA 1
ATOM 1473 C C . CYS A 1 202 ? -14.119 4.383 3.065 1.00 96.69 202 CYS A C 1
ATOM 1475 O O . CYS A 1 202 ? -14.060 5.528 3.505 1.00 96.69 202 CYS A O 1
ATOM 1477 N N . GLY A 1 203 ? -15.113 3.985 2.263 1.00 94.62 203 GLY A N 1
ATOM 1478 C CA . GLY A 1 203 ? -16.132 4.898 1.739 1.00 94.62 203 GLY A CA 1
ATOM 1479 C C . GLY A 1 203 ? -15.575 5.935 0.756 1.00 94.62 203 GLY A C 1
ATOM 1480 O O . GLY A 1 203 ? -16.153 7.013 0.615 1.00 94.62 203 GLY A O 1
ATOM 1481 N N . LEU A 1 204 ? -14.448 5.625 0.111 1.00 90.81 204 LEU A N 1
ATOM 1482 C CA . LEU A 1 204 ? -13.802 6.472 -0.891 1.00 90.81 204 LEU A CA 1
ATOM 1483 C C . LEU A 1 204 ? -14.472 6.282 -2.263 1.00 90.81 204 LEU A C 1
ATOM 1485 O O . LEU A 1 204 ? -15.147 5.277 -2.499 1.00 90.81 204 LEU A O 1
ATOM 1489 N N . ARG A 1 205 ? -14.314 7.271 -3.149 1.00 76.31 205 ARG A N 1
ATOM 1490 C CA . ARG A 1 205 ? -14.831 7.270 -4.526 1.00 76.31 205 ARG A CA 1
ATOM 1491 C C . ARG A 1 205 ? -13.714 7.484 -5.531 1.00 76.31 205 ARG A C 1
ATOM 1493 O O . ARG A 1 205 ? -12.799 8.277 -5.217 1.00 76.31 205 ARG A O 1
#

Organism: Mycolicibacterium chubuense (strain NBB4) (NCBI:txid710421)

pLDDT: mean 79.33, std 22.01, range [27.17, 98.56]

Foldseek 3Di:
DDDDDDDDDDDDDDDDDDDDDDDDDDDDDDDDDDDDDDPVVVVVVVVVVVVVVVVVVVVVVVVPPDPPPDDDPDPPDDPDDDDDDPVRQVVLLLQLLVLLVVLVVQLVVLVVVLVVCCVVPVCDDPSNVVSVVVSVVSLVVSLVVSVVRRDPSHPPVLVVLSVLLNVLSVQLVVCVVVVVNVSNVVSVVVSVVSCVVNCVVSVHD

Sequence (205 aa):
MTTYATTTAQQGPPLGGPPAPPPRIAGGPPTRRTPRPRPAGIIAAATAFVIAAGATVATAAALVSPVTPAQHTVNVVPPAPVRYGDTEIEAAKQSACLTWDISARTIASVGKTRATLGENTGGSSNDTEEARAVEKRTVVAELQFLRNQIAPATPARIRYLIDDWMALQIDSMHSAVVRDWKASNAATDKGNDLVDVIVPACGLR